Protein AF-A0A0S4WR88-F1 (afdb_monomer_lite)

InterPro domains:
  IPR036770 Ankyrin repeat-containing domain superfamily [G3DSA:1.25.40.20] (13-179)
  IPR036770 Ankyrin repeat-containing domain superfamily [SSF48403] (42-144)

Foldseek 3Di:
DDLPDPFDPPDDDPVNVVLLVCLVVLCVVCVVVVNNVVAASLLSSLLSCLLQLPPVSVVRCLDPVNVVRDDLQPSVQSSLLNLLLNCLDPPPHRCLVSSLVVNCSSVVSVNDDALVSLLSNLVSLNLSNNCCCCVVVVYDLVSLCPNDDPSSVVSNVVSVVVVVVVVVVVVVVVVVPPDPDPPPPPDDD

Organism: Ralstonia solanacearum (NCBI:txid305)

Radius of gyration: 21.9 Å; chains: 1; bounding box: 73×53×51 Å

pLDDT: mean 86.74, std 13.91, range [44.69, 97.94]

Sequence (189 aa):
MAITISVDTSNLTNGDKAVIASATVFEKYYEQTETRSLYTDEEVLLQAAAWYGNKAIIQDLLQPKHKVKVNLSFHGPEALSHVIQWAANDDEGDRTAEAIDLVQLLVSHRAKITNDHLPKAVETKNMGLVQYLIAQLGLDVSVVLKYRRPGTEEIREWAREWKKVNKLKIKLSSSLNKEPSHNSIRHKI

Secondary structure (DSSP, 8-state):
---------TT--HHHHHHHHHHHHHHHHHHHTT-GGG--HHHHHHHHHHHTT-HHHHHHHTSGGGTTT--HHHHHHHHHHHHHHHTT-GGGS--HHHHHHHHHHHHHTT----TTHHHHHHHTT-HHHHHHHHHTT---HHHHHH---TT-HHHHHHHHHHHHHHHHHHHHHHHHT------------

Structure (mmCIF, N/CA/C/O backbone):
data_AF-A0A0S4WR88-F1
#
_entry.id   AF-A0A0S4WR88-F1
#
loop_
_atom_site.group_PDB
_atom_site.id
_atom_site.type_symbol
_atom_site.label_atom_id
_atom_site.label_alt_id
_atom_site.label_comp_id
_atom_site.label_asym_id
_atom_site.label_entity_id
_atom_site.label_seq_id
_atom_site.pdbx_PDB_ins_code
_atom_site.Cartn_x
_atom_site.Cartn_y
_atom_site.Cartn_z
_atom_site.occupancy
_atom_site.B_iso_or_equiv
_atom_site.auth_seq_id
_atom_site.auth_comp_id
_atom_site.auth_asym_id
_atom_site.auth_atom_id
_atom_site.pdbx_PDB_model_num
ATOM 1 N N . MET A 1 1 ? 24.658 -7.305 -15.954 1.00 47.03 1 MET A N 1
ATOM 2 C CA . MET A 1 1 ? 24.007 -7.183 -17.281 1.00 47.03 1 MET A CA 1
ATOM 3 C C . MET A 1 1 ? 23.120 -5.948 -17.224 1.00 47.03 1 MET A C 1
ATOM 5 O O . MET A 1 1 ? 22.689 -5.626 -16.132 1.00 47.03 1 MET A O 1
ATOM 9 N N . ALA A 1 2 ? 22.916 -5.207 -18.314 1.00 53.19 2 ALA A N 1
ATOM 10 C CA . ALA A 1 2 ? 22.018 -4.048 -18.287 1.00 53.19 2 ALA A CA 1
ATOM 11 C C . ALA A 1 2 ? 20.558 -4.514 -18.432 1.00 53.19 2 ALA A C 1
ATOM 13 O O . ALA A 1 2 ? 20.275 -5.311 -19.328 1.00 53.19 2 ALA A O 1
ATOM 14 N N . ILE A 1 3 ? 19.658 -4.019 -17.575 1.00 54.97 3 ILE A N 1
ATOM 15 C CA . ILE A 1 3 ? 18.212 -4.284 -17.646 1.00 54.97 3 ILE A CA 1
ATOM 16 C C . ILE A 1 3 ? 17.704 -3.880 -19.036 1.00 54.97 3 ILE A C 1
ATOM 18 O O . ILE A 1 3 ? 17.846 -2.724 -19.441 1.00 54.97 3 ILE A O 1
ATOM 22 N N . THR A 1 4 ? 17.114 -4.819 -19.778 1.00 59.84 4 THR A N 1
ATOM 23 C CA . THR A 1 4 ? 16.523 -4.523 -21.095 1.00 59.84 4 THR A CA 1
ATOM 24 C C . THR A 1 4 ? 15.023 -4.348 -20.920 1.00 59.84 4 THR A C 1
ATOM 26 O O . THR A 1 4 ? 14.222 -5.248 -21.165 1.00 59.84 4 THR A O 1
ATOM 29 N N . ILE A 1 5 ? 14.640 -3.168 -20.443 1.00 61.31 5 ILE A N 1
ATOM 30 C CA . ILE A 1 5 ? 13.251 -2.851 -20.122 1.00 61.31 5 ILE A CA 1
ATOM 31 C C . ILE A 1 5 ? 12.458 -2.620 -21.413 1.00 61.31 5 ILE A C 1
ATOM 33 O O . ILE A 1 5 ? 12.711 -1.674 -22.154 1.00 61.31 5 ILE A O 1
ATOM 37 N N . SER A 1 6 ? 11.444 -3.453 -21.652 1.00 61.31 6 SER A N 1
ATOM 38 C CA . SER A 1 6 ? 10.498 -3.293 -22.766 1.00 61.31 6 SER A CA 1
ATOM 39 C C . SER A 1 6 ? 9.334 -2.361 -22.399 1.00 61.31 6 SER A C 1
ATOM 41 O O . SER A 1 6 ? 8.176 -2.761 -22.480 1.00 61.31 6 SER A O 1
ATOM 43 N N . VAL A 1 7 ? 9.624 -1.139 -21.952 1.00 62.38 7 VAL A N 1
ATOM 44 C CA . VAL A 1 7 ? 8.601 -0.099 -21.730 1.00 62.38 7 VAL A CA 1
ATOM 45 C C . VAL A 1 7 ? 8.492 0.740 -22.995 1.00 62.38 7 VAL A C 1
ATOM 47 O O . VAL A 1 7 ? 9.501 1.013 -23.645 1.00 62.38 7 VAL A O 1
ATOM 50 N N . ASP A 1 8 ? 7.274 1.129 -23.370 1.00 64.81 8 ASP A N 1
ATOM 51 C CA . ASP A 1 8 ? 7.084 2.030 -24.506 1.00 64.81 8 ASP A CA 1
ATOM 52 C C . ASP A 1 8 ? 7.672 3.404 -24.160 1.00 64.81 8 ASP A C 1
ATOM 54 O O . ASP A 1 8 ? 7.172 4.120 -23.290 1.00 64.81 8 ASP A O 1
ATOM 58 N N . THR A 1 9 ? 8.797 3.744 -24.793 1.00 61.28 9 THR A N 1
ATOM 59 C CA . THR A 1 9 ? 9.575 4.932 -24.431 1.00 61.28 9 THR A CA 1
ATOM 60 C C . THR A 1 9 ? 9.146 6.194 -25.175 1.00 61.28 9 THR A C 1
ATOM 62 O O . THR A 1 9 ? 9.657 7.276 -24.872 1.00 61.28 9 THR A O 1
ATOM 65 N N . SER A 1 10 ? 8.208 6.091 -26.126 1.00 62.56 10 SER A N 1
ATOM 66 C CA . SER A 1 10 ? 7.914 7.171 -27.074 1.00 62.56 10 SER A CA 1
ATOM 67 C C . SER A 1 10 ? 7.312 8.425 -26.431 1.00 62.56 10 SER A C 1
ATOM 69 O O . SER A 1 10 ? 7.400 9.494 -27.025 1.00 62.56 10 SER A O 1
ATOM 71 N N . ASN A 1 11 ? 6.758 8.317 -25.215 1.00 63.62 11 ASN A N 1
ATOM 72 C CA . ASN A 1 11 ? 6.113 9.415 -24.481 1.00 63.62 11 ASN A CA 1
ATOM 73 C C . ASN A 1 11 ? 6.634 9.605 -23.039 1.00 63.62 11 ASN A C 1
ATOM 75 O O . ASN A 1 11 ? 5.952 10.218 -22.219 1.00 63.62 11 ASN A O 1
ATOM 79 N N . LEU A 1 12 ? 7.824 9.090 -22.703 1.00 71.12 12 LEU A N 1
ATOM 80 C CA . LEU A 1 12 ? 8.353 9.181 -21.336 1.00 71.12 12 LEU A CA 1
ATOM 81 C C . LEU A 1 12 ? 8.809 10.599 -20.983 1.00 71.12 12 LEU A C 1
ATOM 83 O O . LEU A 1 12 ? 9.649 11.200 -21.664 1.00 71.12 12 LEU A O 1
ATOM 87 N N . THR A 1 13 ? 8.320 11.092 -19.851 1.00 79.31 13 THR A N 1
ATOM 88 C CA . THR A 1 13 ? 8.808 12.313 -19.214 1.00 79.31 13 THR A CA 1
ATOM 89 C C . THR A 1 13 ? 10.223 12.110 -18.655 1.00 79.31 13 THR A C 1
ATOM 91 O O . THR A 1 13 ? 10.725 10.990 -18.524 1.00 79.31 13 THR A O 1
ATOM 94 N N . ASN A 1 14 ? 10.897 13.202 -18.281 1.00 75.81 14 ASN A N 1
ATOM 95 C CA . ASN A 1 14 ? 12.191 13.107 -17.595 1.00 75.81 14 ASN A CA 1
ATOM 96 C C . ASN A 1 14 ? 12.082 12.370 -16.246 1.00 75.81 14 ASN A C 1
ATOM 98 O O . ASN A 1 14 ? 13.025 11.681 -15.861 1.00 75.81 14 ASN A O 1
ATOM 102 N N . GLY A 1 15 ? 10.930 12.464 -15.568 1.00 75.44 15 GLY A N 1
ATOM 103 C CA . GLY A 1 15 ? 10.649 11.712 -14.343 1.00 75.44 15 GLY A CA 1
ATOM 104 C C . GLY A 1 15 ? 10.585 10.204 -14.591 1.00 75.44 15 GLY A C 1
ATOM 105 O O . GLY A 1 15 ? 11.165 9.429 -13.836 1.00 75.44 15 GLY A O 1
ATOM 106 N N . ASP A 1 16 ? 9.986 9.780 -15.702 1.00 79.38 16 ASP A N 1
ATOM 107 C CA . ASP A 1 16 ? 9.889 8.357 -16.044 1.00 79.38 16 ASP A CA 1
ATOM 108 C C . ASP A 1 16 ? 11.260 7.752 -16.375 1.00 79.38 16 ASP A C 1
ATOM 110 O O . ASP A 1 16 ? 11.595 6.649 -15.940 1.00 79.38 16 ASP A O 1
ATOM 114 N N . LYS A 1 17 ? 12.105 8.508 -17.086 1.00 78.19 17 LYS A N 1
ATOM 115 C CA . LYS A 1 17 ? 13.488 8.099 -17.383 1.00 78.19 17 LYS A CA 1
ATOM 116 C C . LYS A 1 17 ? 14.333 7.970 -16.115 1.00 78.19 17 LYS A C 1
ATOM 118 O O . LYS A 1 17 ? 15.146 7.053 -16.026 1.00 78.19 17 LYS A O 1
ATOM 123 N N . ALA A 1 18 ? 14.131 8.856 -15.137 1.00 78.94 18 ALA A N 1
ATOM 124 C CA . ALA A 1 18 ? 14.810 8.771 -13.848 1.00 78.94 18 ALA A CA 1
ATOM 125 C C . ALA A 1 18 ? 14.406 7.503 -13.082 1.00 78.94 18 ALA A C 1
ATOM 127 O O . ALA A 1 18 ? 15.273 6.810 -12.560 1.00 78.94 18 ALA A O 1
ATOM 128 N N . VAL A 1 19 ? 13.120 7.141 -13.084 1.00 82.25 19 VAL A N 1
ATOM 129 C CA . VAL A 1 19 ? 12.641 5.899 -12.453 1.00 82.25 19 VAL A CA 1
ATOM 130 C C . VAL A 1 19 ? 13.227 4.658 -13.125 1.00 82.25 19 VAL A C 1
ATOM 132 O O . VAL A 1 19 ? 13.689 3.751 -12.435 1.00 82.25 19 VAL A O 1
ATOM 135 N N . ILE A 1 20 ? 13.277 4.637 -14.459 1.00 81.62 20 ILE A N 1
ATOM 136 C CA . ILE A 1 20 ? 13.923 3.556 -15.218 1.00 81.62 20 ILE A CA 1
ATOM 137 C C . ILE A 1 20 ? 15.404 3.432 -14.845 1.00 81.62 20 ILE A C 1
ATOM 139 O O . ILE A 1 20 ? 15.887 2.328 -14.605 1.00 81.62 20 ILE A O 1
ATOM 143 N N . ALA A 1 21 ? 16.122 4.552 -14.739 1.00 80.81 21 ALA A N 1
ATOM 144 C CA . ALA A 1 21 ? 17.512 4.538 -14.297 1.00 80.81 21 ALA A CA 1
ATOM 145 C C . ALA A 1 21 ? 17.644 4.012 -12.855 1.00 80.81 21 ALA A C 1
ATOM 147 O O . ALA A 1 21 ? 18.537 3.212 -12.567 1.00 80.81 21 ALA A O 1
ATOM 148 N N . SER A 1 22 ? 16.726 4.390 -11.963 1.00 81.31 22 SER A N 1
ATOM 149 C CA . SER A 1 22 ? 16.704 3.935 -10.570 1.00 81.31 22 SER A CA 1
ATOM 150 C C . SER A 1 22 ? 16.355 2.455 -10.396 1.00 81.31 22 SER A C 1
ATOM 152 O O . SER A 1 22 ? 16.675 1.892 -9.349 1.00 81.31 22 SER A O 1
ATOM 154 N N . ALA A 1 23 ? 15.790 1.777 -11.403 1.00 86.50 23 ALA A N 1
ATOM 155 C CA . ALA A 1 23 ? 15.608 0.321 -11.370 1.00 86.50 23 ALA A CA 1
ATOM 1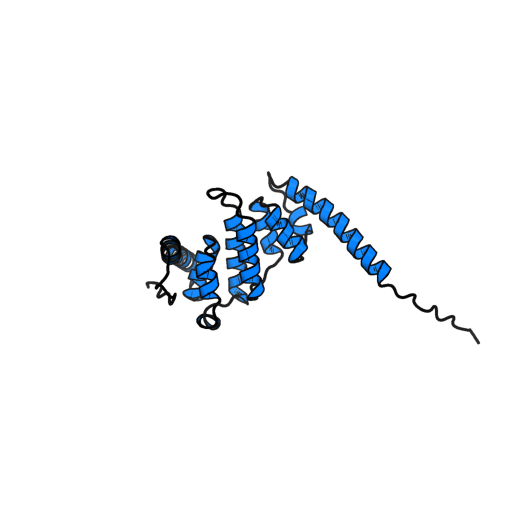56 C C . ALA A 1 23 ? 16.940 -0.425 -11.160 1.00 86.50 23 ALA A C 1
ATOM 158 O O . ALA A 1 23 ? 16.973 -1.474 -10.523 1.00 86.50 23 ALA A O 1
ATOM 159 N N . THR A 1 24 ? 18.062 0.164 -11.588 1.00 85.56 24 THR A N 1
ATOM 160 C CA . THR A 1 24 ? 19.405 -0.385 -11.335 1.00 85.56 24 THR A CA 1
ATOM 161 C C . THR A 1 24 ? 19.797 -0.393 -9.851 1.00 85.56 24 THR A C 1
ATOM 163 O O . THR A 1 24 ? 20.614 -1.213 -9.435 1.00 85.56 24 THR A O 1
ATOM 166 N N . VAL A 1 25 ? 19.223 0.494 -9.027 1.00 89.12 25 VAL A N 1
ATOM 167 C CA . VAL A 1 25 ? 19.436 0.498 -7.569 1.00 89.12 25 VAL A CA 1
ATOM 168 C C . VAL A 1 25 ? 18.732 -0.699 -6.938 1.00 89.12 25 VAL A C 1
ATOM 170 O O . VAL A 1 25 ? 19.336 -1.407 -6.134 1.00 89.12 25 VAL A O 1
ATOM 173 N N . PHE A 1 26 ? 17.488 -0.952 -7.347 1.00 90.75 26 PHE A N 1
ATOM 174 C CA . PHE A 1 26 ? 16.718 -2.116 -6.911 1.00 90.75 26 PHE A CA 1
ATOM 175 C C . PHE A 1 26 ? 17.367 -3.420 -7.370 1.00 90.75 26 PHE A C 1
ATOM 177 O O . PHE A 1 26 ? 17.528 -4.336 -6.573 1.00 90.75 26 PHE A O 1
ATOM 184 N N . GLU A 1 27 ? 17.837 -3.482 -8.615 1.00 90.19 27 GLU A N 1
ATOM 185 C CA . GLU A 1 27 ? 18.592 -4.631 -9.113 1.00 90.19 27 GLU A CA 1
ATOM 186 C C . GLU A 1 27 ? 19.809 -4.942 -8.235 1.00 90.19 27 GLU A C 1
ATOM 188 O O . GLU A 1 27 ? 19.931 -6.065 -7.750 1.00 90.19 27 GLU A O 1
ATOM 193 N N . LYS A 1 28 ? 20.656 -3.945 -7.950 1.00 90.44 28 LYS A N 1
ATOM 194 C CA . LYS A 1 28 ? 21.821 -4.123 -7.069 1.00 90.44 28 LYS A CA 1
ATOM 195 C C . LYS A 1 28 ? 21.430 -4.555 -5.659 1.00 90.44 28 LYS A C 1
ATOM 197 O O . LYS A 1 28 ? 22.125 -5.371 -5.060 1.00 90.44 28 LYS A O 1
ATOM 202 N N . TYR A 1 29 ? 20.335 -4.022 -5.120 1.00 92.38 29 TYR A N 1
ATOM 203 C CA . TYR A 1 29 ? 19.813 -4.444 -3.821 1.00 92.38 29 TYR A CA 1
ATOM 204 C C . TYR A 1 29 ? 19.409 -5.929 -3.831 1.00 92.38 29 TYR A C 1
ATOM 206 O O . TYR A 1 29 ? 19.775 -6.684 -2.926 1.00 92.38 29 TYR A O 1
ATOM 214 N N . TYR A 1 30 ? 18.719 -6.382 -4.878 1.00 93.38 30 TYR A N 1
ATOM 215 C CA . TYR A 1 30 ? 18.335 -7.787 -5.012 1.00 93.38 30 TYR A CA 1
ATOM 216 C C . TYR A 1 30 ? 19.524 -8.708 -5.301 1.00 93.38 30 TYR A C 1
ATOM 218 O O . TYR A 1 30 ? 19.521 -9.862 -4.879 1.00 93.38 30 TYR A O 1
ATOM 226 N N . GLU A 1 31 ? 20.566 -8.223 -5.978 1.00 93.00 31 GLU A N 1
ATOM 227 C CA . GLU A 1 31 ? 21.828 -8.955 -6.136 1.00 93.00 31 GLU A CA 1
ATOM 228 C C . GLU A 1 31 ? 22.532 -9.136 -4.785 1.00 93.00 31 GLU A C 1
ATOM 230 O O . GLU A 1 31 ? 22.929 -10.246 -4.442 1.00 93.00 31 GLU A O 1
ATOM 235 N N . GLN A 1 32 ? 22.632 -8.070 -3.984 1.00 94.62 32 GLN A N 1
ATOM 236 C CA . GLN A 1 32 ? 23.266 -8.098 -2.659 1.00 94.62 32 GLN A CA 1
ATOM 237 C C . GLN A 1 32 ? 22.530 -8.986 -1.653 1.00 94.62 32 GLN A C 1
ATOM 239 O O . GLN A 1 32 ? 23.156 -9.551 -0.760 1.00 94.62 32 GLN A O 1
ATOM 244 N N . THR A 1 33 ? 21.209 -9.090 -1.780 1.00 93.06 33 THR A N 1
ATOM 245 C CA . THR A 1 33 ? 20.375 -9.955 -0.933 1.00 93.06 33 THR A CA 1
ATOM 246 C C . THR A 1 33 ? 20.198 -11.363 -1.506 1.00 93.06 33 THR A C 1
ATOM 248 O O . THR A 1 33 ? 19.459 -12.151 -0.926 1.00 93.06 33 THR A O 1
ATOM 251 N N . GLU A 1 34 ? 20.860 -11.685 -2.624 1.00 93.44 34 GLU A N 1
ATOM 252 C CA . GLU A 1 34 ? 20.776 -12.979 -3.320 1.00 93.44 34 GLU A CA 1
ATOM 253 C C . GLU A 1 34 ? 19.350 -13.352 -3.783 1.00 93.44 34 GLU 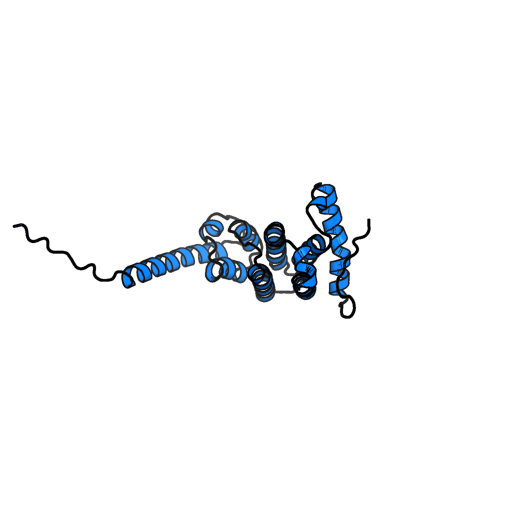A C 1
ATOM 255 O O . GLU A 1 34 ? 19.023 -14.521 -3.981 1.00 93.44 34 GLU A O 1
ATOM 260 N N . THR A 1 35 ? 18.487 -12.355 -4.001 1.00 93.44 35 THR A N 1
ATOM 261 C CA . THR A 1 35 ? 17.075 -12.537 -4.388 1.00 93.44 35 THR A CA 1
ATOM 262 C C . THR A 1 35 ? 16.764 -12.140 -5.829 1.00 93.44 35 THR A C 1
ATOM 264 O O . THR A 1 35 ? 15.665 -12.410 -6.305 1.00 93.44 35 THR A O 1
ATOM 267 N N . ARG A 1 36 ? 17.713 -11.553 -6.572 1.00 92.38 36 ARG A N 1
ATOM 268 C CA . ARG A 1 36 ? 17.498 -11.037 -7.942 1.00 92.38 36 ARG A CA 1
ATOM 269 C C . ARG A 1 36 ? 16.881 -12.046 -8.913 1.00 92.38 36 ARG A C 1
ATOM 271 O O . ARG A 1 36 ? 16.115 -11.646 -9.788 1.00 92.38 36 ARG A O 1
ATOM 278 N N . SER A 1 37 ? 17.192 -13.332 -8.755 1.00 92.00 37 SER A N 1
ATOM 279 C CA . SER A 1 37 ? 16.660 -14.430 -9.576 1.00 92.00 37 SER A CA 1
ATOM 280 C C . SER A 1 37 ? 15.156 -14.671 -9.396 1.00 92.00 37 SER A C 1
ATOM 282 O O . SER A 1 37 ? 14.548 -15.339 -10.229 1.00 92.00 37 SER A O 1
ATOM 284 N N . LEU A 1 38 ? 14.554 -14.128 -8.334 1.00 92.31 38 LEU A N 1
ATOM 285 C CA . LEU A 1 38 ? 13.118 -14.202 -8.066 1.00 92.31 38 LEU A CA 1
ATOM 286 C C . LEU A 1 38 ? 12.313 -13.135 -8.817 1.00 92.31 38 LEU A C 1
ATOM 288 O O . LEU A 1 38 ? 11.086 -13.200 -8.791 1.00 92.31 38 LEU A O 1
ATO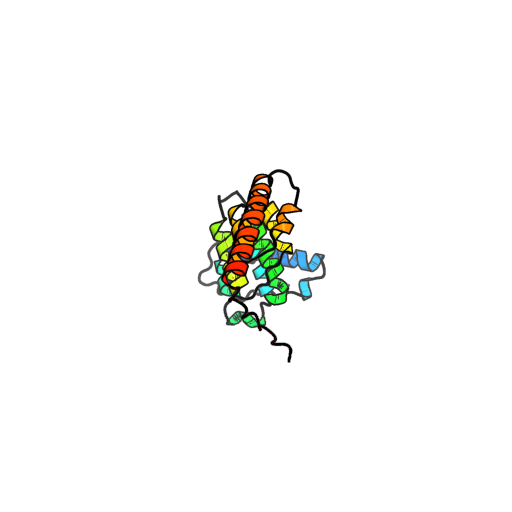M 292 N N . TYR A 1 39 ? 12.979 -12.167 -9.455 1.00 92.50 39 TYR A N 1
ATOM 293 C CA . TYR A 1 39 ? 12.349 -11.025 -10.113 1.00 92.50 39 TYR A CA 1
ATOM 294 C C . TYR A 1 39 ? 12.635 -11.031 -11.615 1.00 92.50 39 TYR A C 1
ATOM 296 O O . TYR A 1 39 ? 13.767 -11.256 -12.052 1.00 92.50 39 TYR A O 1
ATOM 304 N N . THR A 1 40 ? 11.628 -10.702 -12.415 1.00 92.69 40 THR A N 1
ATOM 305 C CA . THR A 1 40 ? 11.831 -10.252 -13.797 1.00 92.69 40 THR A CA 1
ATOM 306 C C . THR A 1 40 ? 12.306 -8.797 -13.831 1.00 92.69 40 THR A C 1
ATOM 308 O O . THR A 1 40 ? 12.182 -8.059 -12.853 1.00 92.69 40 THR A O 1
ATOM 311 N N . ASP A 1 41 ? 12.829 -8.355 -14.974 1.00 91.44 41 ASP A N 1
ATOM 312 C CA . ASP A 1 41 ? 13.210 -6.953 -15.188 1.00 91.44 41 ASP A CA 1
ATOM 313 C C . ASP A 1 41 ? 12.011 -6.005 -14.996 1.00 91.44 41 ASP A C 1
ATOM 315 O O . ASP A 1 41 ? 12.137 -4.940 -14.390 1.00 91.44 41 ASP A O 1
ATOM 319 N N . GLU A 1 42 ? 10.827 -6.407 -15.465 1.00 92.94 42 GLU A N 1
ATOM 320 C CA . GLU A 1 42 ? 9.577 -5.672 -15.269 1.00 92.94 42 GLU A CA 1
ATOM 321 C C . GLU A 1 42 ? 9.146 -5.612 -13.799 1.00 92.94 42 GLU A C 1
ATOM 323 O O . GLU A 1 42 ? 8.599 -4.600 -13.364 1.00 92.94 42 GLU A O 1
ATOM 328 N N . GLU A 1 43 ? 9.403 -6.659 -13.015 1.00 94.56 43 GLU A N 1
ATOM 329 C CA . GLU A 1 43 ? 9.123 -6.659 -11.578 1.00 94.56 43 GLU A CA 1
ATOM 330 C C . GLU A 1 43 ? 10.098 -5.765 -10.820 1.00 94.56 43 GLU A C 1
ATOM 332 O O . GLU A 1 43 ? 9.658 -5.010 -9.961 1.00 94.56 43 GLU A O 1
ATOM 337 N N . VAL A 1 44 ? 11.388 -5.759 -11.171 1.00 94.19 44 VAL A N 1
ATOM 338 C CA . VAL A 1 44 ? 12.348 -4.793 -10.607 1.00 94.19 44 VAL A CA 1
ATOM 339 C C . VAL A 1 44 ? 11.914 -3.360 -10.922 1.00 94.19 44 VAL A C 1
ATOM 341 O O . VAL A 1 44 ? 11.918 -2.498 -10.037 1.00 94.19 44 VAL A O 1
ATOM 344 N N . LEU A 1 45 ? 11.476 -3.097 -12.158 1.00 94.00 45 LEU A N 1
ATOM 345 C CA . LEU A 1 45 ? 10.950 -1.785 -12.522 1.00 94.00 45 LEU A CA 1
ATOM 346 C C . LEU A 1 45 ? 9.659 -1.447 -11.768 1.00 94.00 45 LEU A C 1
ATOM 348 O O . LEU A 1 45 ? 9.478 -0.291 -11.392 1.00 94.00 45 LEU A O 1
ATOM 352 N N . LEU A 1 46 ? 8.783 -2.423 -11.508 1.00 95.75 46 LEU A N 1
ATOM 353 C CA . LEU A 1 46 ? 7.591 -2.218 -10.684 1.00 95.75 46 LEU A CA 1
ATOM 354 C C . LEU A 1 46 ? 7.973 -1.727 -9.284 1.00 95.75 46 LEU A C 1
ATOM 356 O O . LEU A 1 46 ? 7.351 -0.785 -8.797 1.00 95.75 46 LEU A O 1
ATOM 360 N N . GLN A 1 47 ? 8.997 -2.318 -8.658 1.00 96.00 47 GLN A N 1
ATOM 361 C CA . GLN A 1 47 ? 9.437 -1.899 -7.323 1.00 96.00 47 GLN A CA 1
ATOM 362 C C . GLN A 1 47 ? 10.001 -0.478 -7.338 1.00 96.00 47 GLN A C 1
ATOM 364 O O . GLN A 1 47 ? 9.626 0.343 -6.499 1.00 96.00 47 GLN A O 1
ATOM 369 N N . ALA A 1 48 ? 10.804 -0.141 -8.351 1.00 94.31 48 ALA A N 1
ATOM 370 C CA . ALA A 1 48 ? 11.290 1.221 -8.536 1.00 94.31 48 ALA A CA 1
ATOM 371 C C . ALA A 1 48 ? 10.137 2.214 -8.763 1.00 94.31 48 ALA A C 1
ATOM 373 O O . ALA A 1 48 ? 10.057 3.242 -8.094 1.00 94.31 48 ALA A O 1
ATOM 374 N N . ALA A 1 49 ? 9.202 1.907 -9.660 1.00 94.56 49 ALA A N 1
ATOM 375 C CA . ALA A 1 49 ? 8.066 2.776 -9.942 1.00 94.56 49 ALA A CA 1
ATOM 376 C C . ALA A 1 49 ? 7.169 2.971 -8.712 1.00 94.56 49 ALA A C 1
ATOM 378 O O . ALA A 1 49 ? 6.741 4.092 -8.446 1.00 94.56 49 ALA A O 1
ATOM 379 N N . ALA A 1 50 ? 6.947 1.919 -7.924 1.00 95.81 50 ALA A N 1
ATOM 380 C CA . ALA A 1 50 ? 6.228 1.986 -6.657 1.00 95.81 50 ALA A CA 1
ATOM 381 C C . ALA A 1 50 ? 6.948 2.855 -5.614 1.00 95.81 50 ALA A C 1
ATOM 383 O O . ALA A 1 50 ? 6.303 3.653 -4.938 1.00 95.81 50 ALA A O 1
ATOM 384 N N . TRP A 1 51 ? 8.276 2.750 -5.519 1.00 94.06 51 TRP A N 1
ATOM 385 C CA . TRP A 1 51 ? 9.098 3.551 -4.606 1.00 94.06 51 TRP A CA 1
ATOM 386 C C . TRP A 1 51 ? 9.041 5.050 -4.892 1.00 94.06 51 TRP A C 1
ATOM 388 O O . TRP A 1 51 ? 9.058 5.860 -3.968 1.00 94.06 51 TRP A O 1
ATOM 398 N N . TYR A 1 52 ? 8.955 5.419 -6.168 1.00 91.88 52 TYR A N 1
ATOM 399 C CA . TYR A 1 52 ? 8.868 6.815 -6.600 1.00 91.88 52 TYR A CA 1
ATOM 400 C C . TYR A 1 52 ? 7.433 7.292 -6.865 1.00 91.88 52 TYR A C 1
ATOM 402 O O . TYR A 1 52 ? 7.254 8.423 -7.309 1.00 91.88 52 TYR A O 1
ATOM 410 N N . GLY A 1 53 ? 6.416 6.459 -6.617 1.00 92.62 53 GLY A N 1
ATOM 411 C CA . GLY A 1 53 ? 5.013 6.802 -6.873 1.00 92.62 53 GLY A CA 1
ATOM 412 C C . GLY A 1 53 ? 4.686 7.060 -8.349 1.00 92.62 53 GLY A C 1
ATOM 413 O O . GLY A 1 53 ? 3.756 7.800 -8.667 1.00 92.62 53 GLY A O 1
ATOM 414 N N . ASN A 1 54 ? 5.441 6.471 -9.280 1.00 93.00 54 ASN A N 1
ATOM 415 C CA . ASN A 1 54 ? 5.261 6.709 -10.708 1.00 93.00 54 ASN A CA 1
ATOM 416 C C . ASN A 1 54 ? 4.067 5.913 -11.261 1.00 93.00 54 ASN A C 1
ATOM 418 O O . ASN A 1 54 ? 4.193 4.777 -11.728 1.00 93.00 54 ASN A O 1
ATOM 422 N N . LYS A 1 55 ? 2.891 6.547 -11.224 1.00 93.44 55 LYS A N 1
ATOM 423 C CA . LYS A 1 55 ? 1.624 5.977 -11.703 1.00 93.44 55 LYS A CA 1
ATOM 424 C C . LYS A 1 55 ? 1.673 5.566 -13.174 1.00 93.44 55 LYS A C 1
ATOM 426 O O . LYS A 1 55 ? 1.124 4.520 -13.502 1.00 93.44 55 LYS A O 1
ATOM 431 N N . ALA A 1 56 ? 2.329 6.340 -14.040 1.00 91.62 56 ALA A N 1
ATOM 432 C CA . ALA A 1 56 ? 2.367 6.070 -15.477 1.00 91.62 56 ALA A CA 1
ATOM 433 C C . ALA A 1 56 ? 3.095 4.753 -15.791 1.00 91.62 56 ALA A C 1
ATOM 435 O O . ALA A 1 56 ? 2.553 3.901 -16.494 1.00 91.62 56 ALA A O 1
ATOM 436 N N . ILE A 1 57 ? 4.277 4.542 -15.202 1.00 92.38 57 ILE A N 1
ATOM 437 C CA . ILE A 1 57 ? 5.032 3.294 -15.375 1.00 92.38 57 ILE A CA 1
ATOM 438 C C . ILE A 1 57 ? 4.275 2.113 -14.765 1.00 92.38 57 ILE A C 1
ATOM 440 O O . ILE A 1 57 ? 4.178 1.064 -15.398 1.00 92.38 57 ILE A O 1
ATOM 444 N N . ILE A 1 58 ? 3.689 2.273 -13.572 1.00 94.94 58 ILE A N 1
ATOM 445 C CA . ILE A 1 58 ? 2.872 1.210 -12.966 1.00 94.94 58 ILE A CA 1
ATOM 446 C C . ILE A 1 58 ? 1.710 0.850 -13.901 1.00 94.94 58 ILE A C 1
ATOM 448 O O . ILE A 1 58 ? 1.483 -0.324 -14.167 1.00 94.94 58 ILE A O 1
ATOM 452 N N . GLN A 1 59 ? 0.999 1.831 -14.459 1.00 94.19 59 GLN A N 1
ATOM 453 C CA . GLN A 1 59 ? -0.098 1.578 -15.396 1.00 94.19 59 GLN A CA 1
ATOM 454 C C . GLN A 1 59 ? 0.349 0.853 -16.672 1.00 94.19 59 GLN A C 1
ATOM 456 O O . GLN A 1 59 ? -0.399 -0.002 -17.154 1.00 94.19 59 GLN A O 1
ATOM 461 N N . ASP A 1 60 ? 1.537 1.156 -17.206 1.00 91.50 60 ASP A N 1
ATOM 462 C CA . ASP A 1 60 ? 2.095 0.439 -18.359 1.00 91.50 60 ASP A CA 1
ATOM 463 C C . ASP A 1 60 ? 2.436 -1.015 -18.002 1.00 91.50 60 ASP A C 1
ATOM 465 O O . ASP A 1 60 ? 2.021 -1.940 -18.698 1.00 91.50 60 ASP A O 1
ATOM 469 N N . LEU A 1 61 ? 3.102 -1.237 -16.865 1.00 92.75 61 LEU A N 1
ATOM 470 C CA . LEU A 1 61 ? 3.487 -2.571 -16.386 1.00 92.75 61 LEU A CA 1
ATOM 471 C C . LEU A 1 61 ? 2.292 -3.476 -16.071 1.00 92.75 61 LEU A C 1
ATOM 473 O O . LEU A 1 61 ? 2.410 -4.700 -16.113 1.00 92.75 61 LEU A O 1
ATOM 477 N N . LEU A 1 62 ? 1.133 -2.894 -15.773 1.00 93.12 62 LEU A N 1
ATOM 478 C CA . LEU A 1 62 ? -0.105 -3.631 -15.530 1.00 93.12 62 LEU A CA 1
ATOM 479 C C . LEU A 1 62 ? -0.874 -3.978 -16.815 1.00 93.12 62 LEU A C 1
ATOM 481 O O . LEU A 1 62 ? -1.863 -4.714 -16.754 1.00 93.12 62 LEU A O 1
ATOM 485 N N . GLN A 1 63 ? -0.428 -3.506 -17.986 1.00 91.19 63 GLN A N 1
ATOM 486 C CA . GLN A 1 63 ? -1.067 -3.833 -19.260 1.00 91.19 63 GLN A CA 1
ATOM 487 C C . GLN A 1 63 ? -0.954 -5.330 -19.597 1.00 91.19 63 GLN A C 1
ATOM 489 O O . GLN A 1 63 ? 0.042 -5.981 -19.263 1.00 91.19 63 GLN A O 1
ATOM 494 N N . PRO A 1 64 ? -1.912 -5.896 -20.363 1.00 87.38 64 PRO A N 1
ATOM 495 C CA . PRO A 1 64 ? -1.909 -7.316 -20.724 1.00 87.38 64 PRO A CA 1
ATOM 496 C C . PRO A 1 64 ? -0.607 -7.821 -21.364 1.00 87.38 64 PRO A C 1
ATOM 498 O O . PRO A 1 64 ? -0.239 -8.976 -21.144 1.00 87.38 64 PRO A O 1
ATOM 501 N N . LYS A 1 65 ? 0.120 -6.962 -22.097 1.00 87.50 65 LYS A N 1
ATOM 502 C CA . LYS A 1 65 ? 1.430 -7.277 -22.701 1.00 87.50 65 LYS A CA 1
ATOM 503 C C . LYS A 1 65 ? 2.498 -7.710 -21.680 1.00 87.50 65 LYS A C 1
ATOM 505 O O . LYS A 1 65 ? 3.408 -8.449 -22.044 1.00 87.50 65 LYS A O 1
ATOM 510 N N . HIS A 1 66 ? 2.368 -7.317 -20.410 1.00 85.38 66 HIS A N 1
ATOM 511 C CA . HIS A 1 66 ? 3.310 -7.639 -19.330 1.00 85.38 66 HIS A CA 1
ATOM 512 C C . HIS A 1 66 ? 2.782 -8.692 -18.344 1.00 85.38 66 HIS A C 1
ATOM 514 O O . HIS A 1 66 ? 3.493 -9.075 -17.418 1.00 85.38 66 HIS A O 1
ATOM 520 N N . LYS A 1 67 ? 1.570 -9.226 -18.550 1.00 80.44 67 LYS A N 1
ATOM 521 C CA . LYS A 1 67 ? 0.889 -10.115 -17.589 1.00 80.44 67 LYS A CA 1
ATOM 522 C C . LYS A 1 67 ? 1.698 -11.354 -17.182 1.00 80.44 67 LYS A C 1
ATOM 524 O O . LYS A 1 67 ? 1.559 -11.828 -16.062 1.00 80.44 67 LYS A O 1
ATOM 529 N N . VAL A 1 68 ? 2.506 -11.902 -18.091 1.00 81.75 68 VAL A N 1
ATOM 530 C CA . VAL A 1 68 ? 3.354 -13.082 -17.817 1.00 81.75 68 VAL A CA 1
ATOM 531 C C . VAL A 1 68 ? 4.682 -12.731 -17.149 1.00 81.75 68 VAL A C 1
ATOM 533 O O . VAL A 1 68 ? 5.381 -13.625 -16.690 1.00 81.75 68 VAL A O 1
ATOM 536 N N . LYS A 1 69 ? 5.033 -11.445 -17.117 1.00 86.75 69 LYS A N 1
ATOM 537 C CA . LYS A 1 69 ? 6.296 -10.943 -16.580 1.00 86.75 69 LYS A CA 1
ATOM 538 C C . LYS A 1 69 ? 6.136 -10.316 -15.200 1.00 86.75 69 LYS A C 1
ATOM 540 O O . LYS A 1 69 ? 7.103 -10.281 -14.459 1.00 86.75 69 LYS A O 1
ATOM 545 N N . VAL A 1 70 ? 4.935 -9.845 -14.858 1.00 87.94 70 VAL A N 1
ATOM 546 C CA . VAL A 1 70 ? 4.637 -9.208 -13.570 1.00 87.94 70 V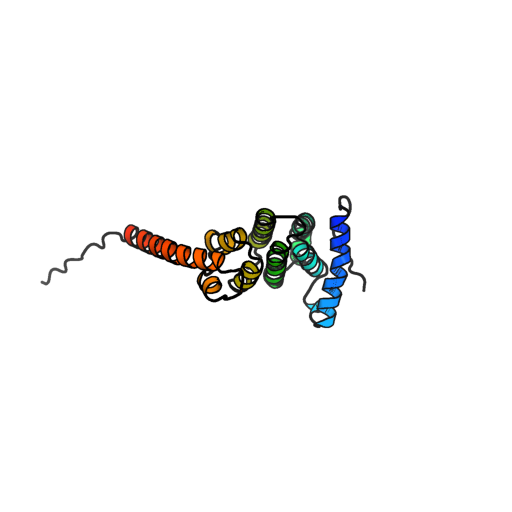AL A CA 1
ATOM 547 C C . VAL A 1 70 ? 3.693 -10.083 -12.750 1.00 87.94 70 VAL A C 1
ATOM 549 O O . VAL A 1 70 ? 2.487 -10.146 -13.004 1.00 87.94 70 VAL A O 1
ATOM 552 N N . ASN A 1 71 ? 4.228 -10.738 -11.724 1.00 90.75 71 ASN A N 1
ATOM 553 C CA . ASN A 1 71 ? 3.472 -11.548 -10.784 1.00 90.75 71 ASN A CA 1
ATOM 554 C C . ASN A 1 71 ? 3.107 -10.759 -9.517 1.00 90.75 71 ASN A C 1
ATOM 556 O O . ASN A 1 71 ? 3.747 -10.855 -8.467 1.00 90.75 71 ASN A O 1
ATOM 560 N N . LEU A 1 72 ? 1.986 -10.040 -9.580 1.00 91.19 72 LEU A N 1
ATOM 561 C CA . LEU A 1 72 ? 1.469 -9.270 -8.443 1.00 91.19 72 LEU A CA 1
ATOM 562 C C . LEU A 1 72 ? 1.041 -10.109 -7.233 1.00 91.19 72 LEU A C 1
ATOM 564 O O . LEU A 1 72 ? 0.916 -9.568 -6.135 1.00 91.19 72 LEU A O 1
ATOM 568 N N . SER A 1 73 ? 0.810 -11.414 -7.398 1.00 89.12 73 SER A N 1
ATOM 569 C CA . SER A 1 73 ? 0.471 -12.268 -6.254 1.00 89.12 73 SER A CA 1
ATOM 570 C C . SER A 1 73 ? 1.663 -12.478 -5.319 1.00 89.12 73 SER A C 1
ATOM 572 O O . SER A 1 73 ? 1.465 -12.661 -4.118 1.00 89.12 73 SER A O 1
ATOM 574 N N . PHE A 1 74 ? 2.878 -12.410 -5.869 1.00 90.38 74 PHE A N 1
ATOM 575 C CA . PHE A 1 74 ? 4.121 -12.614 -5.137 1.00 90.38 74 PHE A CA 1
ATOM 576 C C . PHE A 1 74 ? 4.812 -11.281 -4.816 1.00 90.38 74 PHE A C 1
ATOM 578 O O . PHE A 1 74 ? 5.105 -11.017 -3.655 1.00 90.38 74 PHE A O 1
ATOM 585 N N . HIS A 1 75 ? 4.958 -10.398 -5.809 1.00 94.19 75 HIS A N 1
ATOM 586 C CA . HIS A 1 75 ? 5.719 -9.142 -5.688 1.00 94.19 75 HIS A CA 1
ATOM 587 C C . HIS A 1 75 ? 4.857 -7.886 -5.495 1.00 94.19 75 HIS A C 1
ATOM 589 O O . HIS A 1 75 ? 5.367 -6.798 -5.224 1.00 94.19 75 HIS A O 1
ATOM 595 N N . GLY A 1 76 ? 3.532 -8.016 -5.600 1.00 95.00 76 GLY A N 1
ATOM 596 C CA . GLY A 1 76 ? 2.590 -6.924 -5.343 1.00 95.00 76 GLY A CA 1
ATOM 597 C C . GLY A 1 76 ? 2.578 -6.410 -3.893 1.00 95.00 76 GLY A C 1
ATOM 598 O O . GLY A 1 76 ? 2.478 -5.198 -3.718 1.00 95.00 76 GLY A O 1
ATOM 599 N N . PRO A 1 77 ? 2.699 -7.259 -2.849 1.00 96.81 77 PRO A N 1
ATOM 600 C CA . PRO A 1 77 ? 2.816 -6.793 -1.461 1.00 96.81 77 PRO A CA 1
ATOM 601 C C . PRO A 1 77 ? 4.043 -5.898 -1.204 1.00 96.81 77 PRO A C 1
ATOM 603 O O . PRO A 1 77 ? 3.983 -4.937 -0.433 1.00 96.81 77 PRO A O 1
ATOM 606 N N . GLU A 1 78 ? 5.166 -6.181 -1.866 1.00 96.25 78 GLU A N 1
ATOM 607 C CA . GLU A 1 78 ? 6.361 -5.335 -1.788 1.00 96.25 78 GLU A CA 1
ATOM 608 C C . GLU A 1 78 ? 6.114 -3.981 -2.467 1.00 96.25 78 GLU A C 1
ATOM 610 O O . GLU A 1 78 ? 6.304 -2.937 -1.840 1.00 96.25 78 GLU A O 1
ATOM 615 N N . ALA A 1 79 ? 5.538 -3.987 -3.672 1.00 97.00 79 ALA A N 1
ATOM 616 C CA . ALA A 1 79 ? 5.177 -2.759 -4.379 1.00 97.00 79 ALA A CA 1
ATOM 617 C C . ALA A 1 79 ? 4.183 -1.905 -3.568 1.00 97.00 79 ALA A C 1
ATOM 619 O O . ALA A 1 79 ? 4.360 -0.697 -3.426 1.00 97.00 79 ALA A O 1
ATOM 620 N N . LEU A 1 80 ? 3.173 -2.529 -2.950 1.00 97.94 80 LEU A N 1
ATOM 621 C CA . LEU A 1 80 ? 2.244 -1.852 -2.038 1.00 97.94 80 LEU A CA 1
ATOM 622 C C . LEU A 1 80 ? 2.970 -1.235 -0.840 1.00 97.94 80 LEU A C 1
ATOM 624 O O . LEU A 1 80 ? 2.661 -0.113 -0.447 1.00 97.94 80 LEU A O 1
ATOM 628 N N . SER A 1 81 ? 3.946 -1.940 -0.265 1.00 96.88 81 SER A N 1
ATOM 629 C CA . SER A 1 81 ? 4.769 -1.391 0.813 1.00 96.88 81 SER A CA 1
ATOM 630 C C . SER A 1 81 ? 5.549 -0.150 0.379 1.00 96.88 81 SER A C 1
ATOM 632 O O . SER A 1 81 ? 5.650 0.795 1.160 1.00 96.88 81 SER A O 1
ATOM 634 N N . HIS A 1 82 ? 6.097 -0.145 -0.837 1.00 96.19 82 HIS A N 1
ATOM 635 C CA . HIS A 1 82 ? 6.823 0.998 -1.385 1.00 96.19 82 HIS A CA 1
ATOM 636 C C . HIS A 1 82 ? 5.907 2.196 -1.646 1.00 96.19 82 HIS A C 1
ATOM 638 O O . HIS A 1 82 ? 6.235 3.293 -1.208 1.00 96.19 82 HIS A O 1
ATOM 644 N N . VAL A 1 83 ? 4.727 1.982 -2.240 1.00 96.62 83 VAL A N 1
ATOM 645 C CA . VAL A 1 83 ? 3.714 3.039 -2.427 1.00 96.62 83 VAL A CA 1
ATOM 646 C C . VAL A 1 83 ? 3.287 3.641 -1.089 1.00 96.62 83 VAL A C 1
ATOM 648 O O . VAL A 1 83 ? 3.195 4.859 -0.952 1.00 96.62 83 VAL A O 1
ATOM 651 N N . ILE A 1 84 ? 3.041 2.796 -0.085 1.00 96.12 84 ILE A N 1
ATOM 652 C CA . ILE A 1 84 ? 2.673 3.263 1.254 1.00 96.12 84 ILE A CA 1
ATOM 653 C C . ILE A 1 84 ? 3.801 4.107 1.840 1.00 96.12 84 ILE A C 1
ATOM 655 O O . ILE A 1 84 ? 3.536 5.200 2.318 1.00 96.12 84 ILE A O 1
ATOM 659 N N . GLN A 1 85 ? 5.050 3.642 1.770 1.00 94.12 85 GLN A N 1
ATOM 660 C CA . GLN A 1 85 ? 6.198 4.395 2.275 1.00 94.12 85 GLN A CA 1
ATOM 661 C C . GLN A 1 85 ? 6.402 5.721 1.531 1.00 94.12 85 GLN A C 1
ATOM 663 O O . GLN A 1 85 ? 6.752 6.721 2.152 1.00 94.12 85 GLN A O 1
ATOM 668 N N . TRP A 1 86 ? 6.164 5.744 0.220 1.00 92.75 86 TRP A N 1
ATOM 669 C CA . TRP A 1 86 ? 6.261 6.946 -0.605 1.00 92.75 86 TRP A CA 1
ATOM 670 C C . TRP A 1 86 ? 5.294 8.051 -0.153 1.00 92.75 86 TRP A C 1
ATOM 672 O O . TRP A 1 86 ? 5.624 9.233 -0.260 1.00 92.75 86 TRP A O 1
ATOM 682 N N . ALA A 1 87 ? 4.156 7.682 0.446 1.00 91.50 87 ALA A N 1
ATOM 683 C CA . ALA A 1 87 ? 3.200 8.622 1.032 1.00 91.50 87 ALA A CA 1
ATOM 684 C C . ALA A 1 87 ? 3.740 9.397 2.252 1.00 91.50 87 ALA A C 1
ATOM 686 O O . ALA A 1 87 ? 3.089 10.342 2.685 1.00 91.50 87 ALA A O 1
ATOM 687 N N . ALA A 1 88 ? 4.888 8.994 2.815 1.00 87.38 88 ALA A N 1
ATOM 688 C CA . ALA A 1 88 ? 5.573 9.696 3.907 1.00 87.38 88 ALA A CA 1
ATOM 689 C C . ALA A 1 88 ? 6.517 10.816 3.432 1.00 87.38 88 ALA A C 1
ATOM 691 O O . ALA A 1 88 ? 7.135 11.478 4.260 1.00 87.38 88 ALA A O 1
ATOM 692 N N . ASN A 1 89 ? 6.747 10.942 2.121 1.00 73.00 89 ASN A N 1
ATOM 693 C CA . ASN A 1 89 ? 7.707 11.901 1.582 1.00 73.00 89 ASN A CA 1
ATOM 694 C C . ASN A 1 89 ? 7.035 13.271 1.415 1.00 73.00 89 ASN A C 1
ATOM 696 O O . ASN A 1 89 ? 6.310 13.489 0.444 1.00 73.00 89 ASN A O 1
ATOM 700 N N . ASP A 1 90 ? 7.329 14.172 2.350 1.00 63.75 90 ASP A N 1
ATOM 701 C CA . ASP A 1 90 ? 6.686 15.486 2.497 1.00 63.75 90 ASP A CA 1
ATOM 702 C C . ASP A 1 90 ? 7.216 16.561 1.525 1.00 63.75 90 ASP A C 1
ATOM 704 O O . ASP A 1 90 ? 6.629 17.639 1.422 1.00 63.75 90 ASP A O 1
ATOM 708 N N . ASP A 1 91 ? 8.303 16.284 0.792 1.00 62.38 91 ASP A N 1
ATOM 709 C CA . ASP A 1 91 ? 8.992 17.265 -0.069 1.00 62.38 91 ASP A CA 1
ATOM 710 C C . ASP A 1 91 ? 8.106 17.832 -1.200 1.00 62.38 91 ASP A C 1
ATOM 712 O O . ASP A 1 91 ? 8.391 18.903 -1.734 1.00 62.38 91 ASP A O 1
ATOM 716 N N . GLU A 1 92 ? 7.012 17.147 -1.552 1.00 59.78 92 GLU A N 1
ATOM 717 C CA . GLU A 1 92 ? 6.059 17.569 -2.591 1.00 59.78 92 GLU A CA 1
ATOM 718 C C . GLU A 1 92 ? 4.626 17.806 -2.064 1.00 59.78 92 GLU A C 1
ATOM 720 O O . GLU A 1 92 ? 3.704 17.993 -2.857 1.00 59.78 92 GLU A O 1
ATOM 725 N N . GLY A 1 93 ? 4.423 17.853 -0.740 1.00 71.62 93 GLY A N 1
ATOM 726 C CA . GLY A 1 93 ? 3.117 18.110 -0.116 1.00 71.62 93 GLY A CA 1
ATOM 727 C C . GLY A 1 93 ? 2.309 16.856 0.247 1.00 71.62 93 GLY A C 1
ATOM 728 O O . GLY A 1 93 ? 2.832 15.745 0.289 1.00 71.62 93 GLY A O 1
ATOM 729 N N . ASP A 1 94 ? 1.021 17.046 0.564 1.00 82.81 94 ASP A N 1
ATOM 730 C CA . ASP A 1 94 ? 0.112 15.959 0.958 1.00 82.81 94 ASP A CA 1
ATOM 731 C C . ASP A 1 94 ? -0.181 15.026 -0.228 1.00 82.81 94 ASP A C 1
ATOM 733 O O . ASP A 1 94 ? -0.954 15.367 -1.119 1.00 82.81 94 ASP A O 1
ATOM 737 N N . ARG A 1 95 ? 0.423 13.833 -0.203 1.00 87.69 95 ARG A N 1
ATOM 738 C CA . ARG A 1 95 ? 0.289 12.780 -1.227 1.00 87.69 95 ARG A CA 1
ATOM 739 C C . ARG A 1 95 ? -0.779 11.732 -0.907 1.00 87.69 95 ARG A C 1
ATOM 741 O O . ARG A 1 95 ? -0.749 10.618 -1.438 1.00 87.69 95 ARG A O 1
ATOM 748 N N . THR A 1 96 ? -1.693 12.025 0.021 1.00 92.25 96 THR A N 1
ATOM 749 C CA . THR A 1 96 ? -2.707 11.060 0.473 1.00 92.25 96 THR A CA 1
ATOM 750 C C . THR A 1 96 ? -3.533 10.511 -0.687 1.00 92.25 96 THR A C 1
ATOM 752 O O . THR A 1 96 ? -3.741 9.299 -0.775 1.00 92.25 96 THR A O 1
ATOM 755 N N . ALA A 1 97 ? -4.005 11.387 -1.576 1.00 93.56 97 ALA A N 1
ATOM 756 C CA . ALA A 1 97 ? -4.874 10.998 -2.680 1.00 93.56 97 ALA A CA 1
ATOM 757 C C . ALA A 1 97 ? -4.126 10.117 -3.691 1.00 93.56 97 ALA A C 1
ATOM 759 O O . ALA A 1 97 ? -4.609 9.053 -4.069 1.00 93.56 97 ALA A O 1
ATOM 760 N N . GLU A 1 98 ? -2.912 10.513 -4.056 1.00 94.31 98 GLU A N 1
ATOM 761 C CA . GLU A 1 98 ? -2.044 9.817 -5.000 1.00 94.31 98 GLU A CA 1
ATOM 762 C C . GLU A 1 98 ? -1.637 8.436 -4.478 1.00 94.31 98 GLU A C 1
ATOM 764 O O . GLU A 1 98 ? -1.665 7.450 -5.218 1.00 94.31 98 GLU A O 1
ATOM 769 N N . ALA A 1 99 ? -1.302 8.336 -3.190 1.00 95.38 99 ALA A N 1
ATOM 770 C CA . ALA A 1 99 ? -0.972 7.064 -2.564 1.00 95.38 99 ALA A CA 1
ATOM 771 C C . ALA A 1 99 ? -2.180 6.114 -2.551 1.00 95.38 99 ALA A C 1
ATOM 773 O O . ALA A 1 99 ? -2.041 4.933 -2.877 1.00 95.38 99 ALA A O 1
ATOM 774 N N . ILE A 1 100 ? -3.377 6.617 -2.224 1.00 97.12 100 ILE A N 1
ATOM 775 C CA . ILE A 1 100 ? -4.618 5.829 -2.264 1.00 97.12 100 ILE A CA 1
ATOM 776 C C . ILE A 1 100 ? -4.912 5.355 -3.690 1.00 97.12 100 ILE A C 1
ATOM 778 O O . ILE A 1 100 ? -5.206 4.174 -3.882 1.00 97.12 100 ILE A O 1
ATOM 782 N N . ASP A 1 101 ? -4.780 6.235 -4.681 1.00 97.19 101 ASP A N 1
ATOM 783 C CA . ASP A 1 101 ? -4.945 5.923 -6.102 1.00 97.19 101 ASP A CA 1
ATOM 784 C C . ASP A 1 101 ? -4.022 4.780 -6.551 1.00 97.19 101 ASP A C 1
ATOM 786 O O . ASP A 1 101 ? -4.445 3.855 -7.250 1.00 97.19 101 ASP A O 1
ATOM 790 N N . LEU A 1 102 ? -2.753 4.818 -6.142 1.00 97.62 102 LEU A N 1
ATOM 791 C CA . LEU A 1 102 ? -1.775 3.778 -6.461 1.00 97.62 102 LEU A CA 1
ATOM 792 C C . LEU A 1 102 ? -2.075 2.457 -5.745 1.00 97.62 102 LEU A C 1
ATOM 794 O O . LEU A 1 102 ? -1.990 1.389 -6.357 1.00 97.62 102 LEU A O 1
ATOM 798 N N . VAL A 1 103 ? -2.481 2.510 -4.472 1.00 97.81 103 VAL A N 1
ATOM 799 C CA . VAL A 1 103 ? -2.931 1.321 -3.734 1.00 97.81 103 VAL A CA 1
ATOM 800 C C . VAL A 1 103 ? -4.150 0.701 -4.421 1.00 97.81 103 VAL A C 1
ATOM 802 O O . VAL A 1 103 ? -4.181 -0.510 -4.631 1.00 97.81 103 VAL A O 1
ATOM 805 N N . GLN A 1 104 ? -5.137 1.508 -4.819 1.00 97.50 104 GLN A N 1
ATOM 806 C CA . GLN A 1 104 ? -6.312 1.054 -5.570 1.00 97.50 104 GLN A CA 1
ATOM 807 C C . GLN A 1 104 ? -5.926 0.402 -6.893 1.00 97.50 104 GLN A C 1
ATOM 809 O O . GLN A 1 104 ? -6.423 -0.679 -7.223 1.00 97.50 104 GLN A O 1
ATOM 814 N N . LEU A 1 105 ? -5.016 1.030 -7.635 1.00 97.06 105 LEU A N 1
ATOM 815 C CA . LEU A 1 105 ? -4.533 0.510 -8.904 1.00 97.06 105 LEU A CA 1
ATOM 816 C C . LEU A 1 105 ? -3.907 -0.881 -8.733 1.00 97.06 105 LEU A C 1
ATOM 818 O O . LEU A 1 105 ? -4.310 -1.815 -9.427 1.00 97.06 105 LEU A O 1
ATOM 822 N N . LEU A 1 106 ? -2.998 -1.055 -7.773 1.00 96.81 106 LEU A N 1
ATOM 823 C CA . LEU A 1 106 ? -2.348 -2.344 -7.517 1.00 96.81 106 LEU A CA 1
ATOM 824 C C . LEU A 1 106 ? -3.342 -3.402 -7.009 1.00 96.81 106 LEU A C 1
ATOM 826 O O . LEU A 1 106 ? -3.363 -4.529 -7.512 1.00 96.81 106 LEU A O 1
ATOM 830 N N . VAL A 1 107 ? -4.208 -3.049 -6.054 1.00 96.12 107 VAL A N 1
ATOM 831 C CA . VAL A 1 107 ? -5.207 -3.975 -5.488 1.00 96.12 107 VAL A CA 1
ATOM 832 C C . VAL A 1 107 ? -6.231 -4.410 -6.543 1.00 96.12 107 VAL A C 1
ATOM 834 O O . VAL A 1 107 ? -6.574 -5.592 -6.606 1.00 96.12 107 VAL A O 1
ATOM 837 N N . SER A 1 108 ? -6.672 -3.508 -7.428 1.00 94.56 108 SER A N 1
ATOM 838 C CA . SER A 1 108 ? -7.583 -3.849 -8.538 1.00 94.56 108 SER A CA 1
ATOM 839 C C . SER A 1 108 ? -6.964 -4.836 -9.536 1.00 94.56 108 SER A C 1
ATOM 841 O O . SER A 1 108 ? -7.678 -5.641 -10.135 1.00 94.56 108 SER A O 1
ATOM 843 N N . HIS A 1 109 ? -5.631 -4.863 -9.631 1.00 94.06 109 HIS A N 1
ATOM 844 C CA . HIS A 1 109 ? -4.868 -5.840 -10.410 1.00 94.06 109 HIS A CA 1
ATOM 845 C C . HIS A 1 109 ? -4.442 -7.067 -9.588 1.00 94.06 109 HIS A C 1
ATOM 847 O O . HIS A 1 109 ? -3.594 -7.848 -10.013 1.00 94.06 109 HIS A O 1
ATOM 853 N N . ARG A 1 110 ? -5.106 -7.307 -8.448 1.00 91.50 110 ARG A N 1
ATOM 854 C CA . ARG A 1 110 ? -4.920 -8.466 -7.561 1.00 91.50 110 ARG A CA 1
ATOM 855 C C . ARG A 1 110 ? -3.601 -8.478 -6.781 1.00 91.50 110 ARG A C 1
ATOM 857 O O . ARG A 1 110 ? -3.207 -9.540 -6.298 1.00 91.50 110 ARG A O 1
ATOM 864 N N . ALA A 1 111 ? -2.944 -7.331 -6.594 1.00 95.75 111 ALA A N 1
ATOM 865 C CA . ALA A 1 111 ? -1.911 -7.225 -5.566 1.00 95.75 111 ALA A CA 1
ATOM 866 C C . ALA A 1 111 ? -2.547 -7.439 -4.186 1.00 95.75 111 ALA A C 1
ATOM 868 O O . ALA A 1 111 ? -3.565 -6.831 -3.842 1.00 95.75 111 ALA A O 1
ATOM 869 N N . LYS A 1 112 ? -1.967 -8.338 -3.390 1.00 96.00 112 LYS A N 1
ATOM 870 C CA . LYS A 1 112 ? -2.528 -8.704 -2.090 1.00 96.00 112 LYS A CA 1
ATOM 871 C C . LYS A 1 112 ? -2.112 -7.695 -1.025 1.00 96.00 112 LYS A C 1
ATOM 873 O O . LYS A 1 112 ? -0.956 -7.665 -0.617 1.00 96.00 112 LYS A O 1
ATOM 878 N N . ILE A 1 113 ? -3.080 -6.948 -0.507 1.00 96.94 113 ILE A N 1
ATOM 879 C CA . ILE A 1 113 ? -2.887 -6.128 0.686 1.00 96.94 113 ILE A CA 1
ATOM 880 C C . ILE A 1 113 ? -3.234 -6.919 1.953 1.00 96.94 113 ILE A C 1
ATOM 882 O O . ILE A 1 113 ? -4.203 -7.677 1.995 1.00 96.94 113 ILE A O 1
ATOM 886 N N . THR A 1 114 ? -2.411 -6.774 2.988 1.00 96.50 114 THR A N 1
ATOM 887 C CA . THR A 1 114 ? -2.522 -7.502 4.264 1.00 96.50 114 THR A CA 1
ATOM 888 C C . THR A 1 114 ? -2.264 -6.576 5.445 1.00 96.50 114 THR A C 1
ATOM 890 O O . THR A 1 114 ? -1.749 -5.469 5.286 1.00 96.50 114 THR A O 1
ATOM 893 N N . ASN A 1 115 ? -2.563 -7.059 6.651 1.00 97.12 115 ASN A N 1
ATOM 894 C CA . ASN A 1 115 ? -2.306 -6.350 7.904 1.00 97.12 115 ASN A CA 1
ATOM 895 C C . ASN A 1 115 ? -0.832 -5.954 8.112 1.00 97.12 115 ASN A C 1
ATOM 897 O O . ASN A 1 115 ? -0.572 -5.016 8.861 1.00 97.12 115 ASN A O 1
ATOM 901 N N . ASP A 1 116 ? 0.113 -6.595 7.421 1.00 95.69 116 ASP A N 1
ATOM 902 C CA . ASP A 1 116 ? 1.548 -6.280 7.499 1.00 95.69 116 ASP A CA 1
ATOM 903 C C . ASP A 1 116 ? 1.896 -4.922 6.872 1.00 95.69 116 ASP A C 1
ATOM 905 O O . ASP A 1 116 ? 2.954 -4.356 7.140 1.00 95.69 116 ASP A O 1
ATOM 909 N N . HIS A 1 117 ? 0.984 -4.362 6.074 1.00 96.94 117 HIS A N 1
ATOM 910 C CA . HIS A 1 117 ? 1.130 -3.042 5.465 1.00 96.94 117 HIS A CA 1
ATOM 911 C C . HIS A 1 117 ? 0.725 -1.908 6.420 1.00 96.94 117 HIS A C 1
ATOM 913 O O . HIS A 1 117 ? 1.179 -0.775 6.263 1.00 96.94 117 HIS A O 1
ATOM 919 N N . LEU A 1 118 ? -0.111 -2.193 7.429 1.00 96.19 118 LEU A N 1
ATOM 920 C CA . LEU A 1 118 ? -0.604 -1.175 8.361 1.00 96.19 118 LEU A CA 1
ATOM 921 C C . LEU A 1 118 ? 0.502 -0.525 9.206 1.00 96.19 118 LEU A C 1
ATOM 923 O O . LEU A 1 118 ? 0.449 0.693 9.352 1.00 96.19 118 LEU A O 1
ATOM 927 N N . PRO A 1 119 ? 1.502 -1.249 9.753 1.00 94.94 119 PRO A N 1
ATOM 928 C CA . PRO A 1 119 ? 2.604 -0.618 10.475 1.00 94.94 119 PRO A CA 1
ATOM 929 C C . PRO A 1 119 ? 3.313 0.456 9.645 1.00 94.94 119 PRO A C 1
ATOM 931 O O . PRO A 1 119 ? 3.469 1.573 10.130 1.00 94.94 119 PRO A O 1
ATOM 934 N N . LYS A 1 120 ? 3.637 0.156 8.379 1.00 93.75 120 LYS A N 1
ATOM 935 C CA . LYS A 1 120 ? 4.250 1.119 7.451 1.00 93.75 120 LYS A CA 1
ATOM 936 C C . LYS A 1 120 ? 3.327 2.308 7.192 1.00 93.75 120 LYS A C 1
ATOM 938 O O . LYS A 1 120 ? 3.759 3.449 7.272 1.00 93.75 120 LYS A O 1
ATOM 943 N N . ALA A 1 121 ? 2.033 2.069 6.976 1.00 95.19 121 ALA A N 1
ATOM 944 C CA . ALA A 1 121 ? 1.072 3.156 6.794 1.00 95.19 121 ALA A CA 1
ATOM 945 C C . ALA A 1 121 ? 0.986 4.070 8.025 1.00 95.19 121 ALA A C 1
ATOM 947 O O . ALA A 1 121 ? 0.915 5.284 7.883 1.00 95.19 121 ALA A O 1
ATOM 948 N N . VAL A 1 122 ? 1.061 3.526 9.240 1.00 95.12 122 VAL A N 1
ATOM 949 C CA . VAL A 1 122 ? 1.097 4.345 10.461 1.00 95.12 122 VAL A CA 1
ATOM 950 C C . VAL A 1 122 ? 2.405 5.137 10.572 1.00 95.12 122 VAL A C 1
ATOM 952 O O . VAL A 1 122 ? 2.382 6.277 11.029 1.00 95.12 122 VAL A O 1
ATOM 955 N N . GLU A 1 123 ? 3.537 4.575 10.140 1.00 92.56 123 GLU A N 1
ATOM 956 C CA . GLU A 1 123 ? 4.831 5.277 10.119 1.00 92.56 123 GLU A CA 1
ATOM 957 C C . GLU A 1 123 ? 4.846 6.487 9.192 1.00 92.56 123 GLU A C 1
ATOM 959 O O . GLU A 1 123 ? 5.530 7.461 9.500 1.00 92.56 123 GLU A O 1
ATOM 964 N N . THR A 1 124 ? 4.059 6.456 8.116 1.00 92.44 124 THR A N 1
ATOM 965 C CA . THR A 1 124 ? 3.917 7.606 7.210 1.00 92.44 124 THR A CA 1
ATOM 966 C C . THR A 1 124 ? 3.255 8.803 7.883 1.00 92.44 124 THR A C 1
ATOM 968 O O . THR A 1 124 ? 3.291 9.899 7.345 1.00 92.44 124 THR A O 1
ATOM 971 N N . LYS A 1 125 ? 2.610 8.595 9.044 1.00 92.19 125 LYS A N 1
ATOM 972 C CA . LYS A 1 125 ? 1.771 9.582 9.744 1.00 92.19 125 LYS A CA 1
ATOM 973 C C . LYS A 1 125 ? 0.640 10.148 8.876 1.00 92.19 125 LYS A C 1
ATOM 975 O O . LYS A 1 125 ? -0.031 11.096 9.273 1.00 92.19 125 LYS A O 1
ATOM 980 N N . ASN A 1 126 ? 0.365 9.514 7.739 1.00 92.38 126 ASN A N 1
ATOM 981 C CA . ASN A 1 126 ? -0.710 9.875 6.843 1.00 92.38 126 ASN A CA 1
ATOM 982 C C . ASN A 1 126 ? -2.026 9.267 7.352 1.00 92.38 126 ASN A C 1
ATOM 984 O O . ASN A 1 126 ? -2.338 8.093 7.122 1.00 92.38 126 ASN A O 1
ATOM 988 N N . MET A 1 127 ? -2.802 10.072 8.083 1.00 93.81 127 MET A N 1
ATOM 989 C CA . MET A 1 127 ? -4.089 9.653 8.641 1.00 93.81 127 MET A CA 1
ATOM 990 C C . MET A 1 127 ? -5.045 9.159 7.548 1.00 93.81 127 MET A C 1
ATOM 992 O O . MET A 1 127 ? -5.654 8.103 7.713 1.00 93.81 127 MET A O 1
ATOM 996 N N . GLY A 1 128 ? -5.174 9.888 6.435 1.00 94.94 128 GLY A N 1
ATOM 997 C CA . GLY A 1 128 ? -6.116 9.548 5.367 1.00 94.94 128 GLY A CA 1
ATOM 998 C C . GLY A 1 128 ? -5.814 8.191 4.730 1.00 94.94 128 GLY A C 1
ATOM 999 O O . GLY A 1 128 ? -6.724 7.382 4.535 1.00 94.94 128 GLY A O 1
ATOM 1000 N N . LEU A 1 129 ? -4.533 7.881 4.515 1.00 96.12 129 LEU A N 1
ATOM 1001 C CA . LEU A 1 129 ? -4.103 6.572 4.031 1.00 96.12 129 LEU A CA 1
ATOM 1002 C C . LEU A 1 129 ? -4.460 5.460 5.028 1.00 96.12 129 LEU A C 1
ATOM 1004 O O . LEU A 1 129 ? -5.060 4.457 4.643 1.00 96.12 129 LEU A O 1
ATOM 1008 N N . VAL A 1 130 ? -4.166 5.636 6.321 1.00 97.06 130 VAL A N 1
ATOM 1009 C CA . VAL A 1 130 ? -4.517 4.644 7.358 1.00 97.06 130 VAL A CA 1
ATOM 1010 C C . VAL A 1 130 ? -6.032 4.425 7.435 1.00 97.06 130 VAL A C 1
ATOM 1012 O O . VAL A 1 130 ? -6.496 3.283 7.523 1.00 97.06 130 VAL A O 1
ATOM 1015 N N . GLN A 1 131 ? -6.810 5.507 7.365 1.00 97.12 131 GLN A N 1
ATOM 1016 C CA . GLN A 1 131 ? -8.268 5.453 7.338 1.00 97.12 131 GLN A CA 1
ATOM 1017 C C . GLN A 1 131 ? -8.774 4.666 6.132 1.00 97.12 131 GLN A C 1
ATOM 1019 O O . GLN A 1 131 ? -9.623 3.792 6.297 1.00 97.12 131 GLN A O 1
ATOM 1024 N N . TYR A 1 132 ? -8.232 4.928 4.942 1.00 97.75 132 TYR A N 1
ATOM 1025 C CA . TYR A 1 132 ? -8.587 4.216 3.720 1.00 97.75 132 TYR A CA 1
ATOM 1026 C C . TYR A 1 132 ? -8.316 2.708 3.841 1.00 97.75 132 TYR A C 1
ATOM 1028 O O . TYR A 1 132 ? -9.212 1.890 3.617 1.00 97.75 132 TYR A O 1
ATOM 1036 N N . LEU A 1 133 ? -7.114 2.337 4.288 1.00 97.81 133 LEU A N 1
ATOM 1037 C CA . LEU A 1 133 ? -6.710 0.944 4.480 1.00 97.81 133 LEU A CA 1
ATOM 1038 C C . LEU A 1 133 ? -7.660 0.183 5.425 1.00 97.81 133 LEU A C 1
ATOM 1040 O O . LEU A 1 133 ? -8.073 -0.942 5.145 1.00 97.81 133 LEU A O 1
ATOM 1044 N N . ILE A 1 134 ? -8.068 0.793 6.534 1.00 97.56 134 ILE A N 1
ATOM 1045 C CA . ILE A 1 134 ? -8.955 0.135 7.502 1.00 97.56 134 ILE A CA 1
ATOM 1046 C C . ILE A 1 134 ? -10.418 0.167 7.055 1.00 97.56 134 ILE A C 1
ATOM 1048 O O . ILE A 1 134 ? -11.100 -0.856 7.093 1.00 97.56 134 ILE A O 1
ATOM 1052 N N . ALA A 1 135 ? -10.925 1.339 6.677 1.00 95.69 135 ALA A N 1
ATOM 1053 C CA . ALA A 1 135 ? -12.350 1.543 6.452 1.00 95.69 135 ALA A CA 1
ATOM 1054 C C . ALA A 1 135 ? -12.823 1.003 5.099 1.00 95.69 135 ALA A C 1
ATOM 1056 O O . ALA A 1 135 ? -13.948 0.513 5.021 1.00 95.69 135 ALA A O 1
ATOM 1057 N N . GLN A 1 136 ? -11.983 1.081 4.061 1.00 95.75 136 GLN A N 1
ATOM 1058 C CA . GLN A 1 136 ? -12.333 0.646 2.704 1.00 95.75 136 GLN A CA 1
ATOM 1059 C C . GLN A 1 136 ? -11.780 -0.740 2.382 1.00 95.75 136 GLN A C 1
ATOM 1061 O O . GLN A 1 136 ? -12.484 -1.553 1.789 1.00 95.75 136 GLN A O 1
ATOM 1066 N N . LEU A 1 137 ? -10.544 -1.039 2.798 1.00 95.62 137 LEU A N 1
ATOM 1067 C CA . LEU A 1 137 ? -9.910 -2.335 2.512 1.00 95.62 137 LEU A CA 1
ATOM 1068 C C . LEU A 1 137 ? -10.065 -3.360 3.646 1.00 95.62 137 LEU A C 1
ATOM 1070 O O . LEU A 1 137 ? -9.614 -4.496 3.514 1.00 95.62 137 LEU A O 1
ATOM 1074 N N . GLY A 1 138 ? -10.737 -2.991 4.741 1.00 95.50 138 GLY A N 1
ATOM 1075 C CA . GLY A 1 138 ? -11.135 -3.923 5.799 1.00 95.50 138 GLY A CA 1
ATOM 1076 C C . GLY A 1 138 ? -9.979 -4.465 6.641 1.00 95.50 138 GLY A C 1
ATOM 1077 O O . GLY A 1 138 ? -10.122 -5.515 7.269 1.00 95.50 138 GLY A O 1
ATOM 1078 N N . LEU A 1 139 ? -8.835 -3.776 6.655 1.00 97.06 139 LEU A N 1
ATOM 1079 C CA . LEU A 1 139 ? -7.672 -4.171 7.449 1.00 97.06 139 LEU A CA 1
ATOM 1080 C C . LEU A 1 139 ? -7.957 -4.049 8.961 1.00 97.06 139 LEU A C 1
ATOM 1082 O O . LEU A 1 139 ? -8.749 -3.215 9.411 1.00 97.06 139 LEU A O 1
ATOM 1086 N N . ASP A 1 140 ? -7.315 -4.893 9.774 1.00 96.25 140 ASP A N 1
ATOM 1087 C CA . ASP A 1 140 ? -7.586 -4.974 11.213 1.00 96.25 140 ASP A CA 1
ATOM 1088 C C . ASP A 1 140 ? -7.023 -3.759 11.963 1.00 96.25 140 ASP A C 1
ATOM 1090 O O . ASP A 1 140 ? -5.828 -3.660 12.254 1.00 96.25 140 ASP A O 1
ATOM 1094 N N . VAL A 1 141 ? -7.926 -2.868 12.379 1.00 96.88 141 VAL A N 1
ATOM 1095 C CA . VAL A 1 141 ? -7.634 -1.689 13.213 1.00 96.88 141 VAL A CA 1
ATOM 1096 C C . VAL A 1 141 ? -6.838 -2.014 14.487 1.00 96.88 141 VAL A C 1
ATOM 1098 O O . VAL A 1 141 ? -6.125 -1.163 15.021 1.00 96.88 141 VAL A O 1
ATOM 1101 N N . SER A 1 142 ? -6.912 -3.247 14.998 1.00 96.06 142 SER A N 1
ATOM 1102 C CA . SER A 1 142 ? -6.160 -3.664 16.185 1.00 96.06 142 SER A CA 1
ATOM 1103 C C . SER A 1 142 ? -4.644 -3.644 15.965 1.00 96.06 142 SER A C 1
ATOM 1105 O O . SER A 1 142 ? -3.909 -3.523 16.945 1.00 96.06 142 SER A O 1
ATOM 1107 N N . VAL A 1 143 ? -4.172 -3.720 14.717 1.00 95.88 143 VAL A N 1
ATOM 1108 C CA . VAL A 1 143 ? -2.751 -3.576 14.365 1.00 95.88 143 VAL A CA 1
ATOM 1109 C C . VAL A 1 143 ? -2.271 -2.156 14.661 1.00 95.88 143 VAL A C 1
ATOM 1111 O O . VAL A 1 143 ? -1.267 -1.983 15.349 1.00 95.88 143 VAL A O 1
ATOM 1114 N N . VAL A 1 144 ? -3.044 -1.141 14.261 1.00 95.50 144 VAL A N 1
ATOM 1115 C CA . VAL A 1 144 ? -2.745 0.275 14.543 1.00 95.50 144 VAL A CA 1
ATOM 1116 C C . VAL A 1 144 ? -2.706 0.541 16.046 1.00 95.50 144 VAL A C 1
ATOM 1118 O O . VAL A 1 144 ? -1.794 1.188 16.550 1.00 95.50 144 VAL A O 1
ATOM 1121 N N . LEU A 1 145 ? -3.648 -0.029 16.802 1.00 94.94 145 LEU A N 1
ATOM 1122 C CA . LEU A 1 145 ? -3.698 0.138 18.259 1.00 94.94 145 LEU A CA 1
ATOM 1123 C C . LEU A 1 145 ? -2.479 -0.452 18.989 1.00 94.94 145 LEU A C 1
ATOM 1125 O O . LEU A 1 145 ? -2.120 0.025 20.070 1.00 94.94 145 LEU A O 1
ATOM 1129 N N . LYS A 1 146 ? -1.850 -1.490 18.423 1.00 93.56 146 LYS A N 1
ATOM 1130 C CA . LYS A 1 146 ? -0.622 -2.098 18.958 1.00 93.56 146 LYS A CA 1
ATOM 1131 C C . LYS A 1 146 ? 0.631 -1.295 18.596 1.00 93.56 146 LYS A C 1
ATOM 1133 O O . LYS A 1 146 ? 1.643 -1.431 19.279 1.00 93.56 146 LYS A O 1
ATOM 1138 N N . TYR A 1 147 ? 0.563 -0.442 17.577 1.00 89.88 147 TYR A N 1
ATOM 1139 C CA . TYR A 1 147 ? 1.707 0.294 17.057 1.00 89.88 147 TYR A CA 1
ATOM 1140 C C . TYR A 1 147 ? 1.990 1.566 17.864 1.00 89.88 147 TYR A C 1
ATOM 1142 O O . TYR A 1 147 ? 1.364 2.601 17.666 1.00 89.88 147 TYR A O 1
ATOM 1150 N N . ARG A 1 148 ? 2.915 1.501 18.829 1.00 87.75 148 ARG A N 1
ATOM 1151 C CA . ARG A 1 148 ? 3.214 2.617 19.745 1.00 87.75 148 ARG A CA 1
ATOM 1152 C C . ARG A 1 148 ? 4.478 3.366 19.325 1.00 87.75 148 ARG A C 1
ATOM 1154 O O . ARG A 1 148 ? 5.523 3.175 19.940 1.00 87.75 148 ARG A O 1
ATOM 1161 N N . ARG A 1 149 ? 4.383 4.220 18.303 1.00 88.38 149 ARG A N 1
ATOM 1162 C CA . ARG A 1 149 ? 5.475 5.134 17.925 1.00 88.38 149 ARG A CA 1
ATOM 1163 C C . ARG A 1 149 ? 5.135 6.600 18.217 1.00 88.38 149 ARG A C 1
ATOM 1165 O O . ARG A 1 149 ? 3.966 6.961 18.091 1.00 88.38 149 ARG A O 1
ATOM 1172 N N . PRO A 1 150 ? 6.118 7.437 18.594 1.00 89.94 150 PRO A N 1
ATOM 1173 C CA . PRO A 1 150 ? 5.896 8.871 18.763 1.00 89.94 150 PRO A CA 1
ATOM 1174 C C . PRO A 1 150 ? 5.363 9.526 17.482 1.00 89.94 150 PRO A C 1
ATOM 1176 O O . PRO A 1 150 ? 5.810 9.190 16.383 1.00 89.94 150 PRO A O 1
ATOM 1179 N N . GLY A 1 151 ? 4.433 10.470 17.621 1.00 88.69 151 GLY A N 1
ATOM 1180 C CA . GLY A 1 151 ? 3.826 11.186 16.496 1.00 88.69 151 GLY A CA 1
ATOM 1181 C C . GLY A 1 151 ? 2.715 10.405 15.791 1.00 88.69 151 GLY A C 1
ATOM 1182 O O . GLY A 1 151 ? 2.366 10.736 14.666 1.00 88.69 151 GLY A O 1
ATOM 1183 N N . THR A 1 152 ? 2.185 9.354 16.424 1.00 92.75 152 THR A N 1
ATOM 1184 C CA . THR A 1 152 ? 1.073 8.528 15.903 1.00 92.75 152 THR A CA 1
ATOM 1185 C C . THR A 1 152 ? -0.126 8.511 16.859 1.00 92.75 152 THR A C 1
ATOM 1187 O O . THR A 1 152 ? -1.037 7.691 16.737 1.00 92.75 152 THR A O 1
ATOM 1190 N N . GLU A 1 153 ? -0.118 9.381 17.871 1.00 95.06 153 GLU A N 1
ATOM 1191 C CA . GLU A 1 153 ? -1.131 9.473 18.927 1.00 95.06 153 GLU A CA 1
ATOM 1192 C C . GLU A 1 153 ? -2.525 9.699 18.346 1.00 95.06 153 GLU A C 1
ATOM 1194 O O . GLU A 1 153 ? -3.448 8.968 18.703 1.00 95.06 153 GLU A O 1
ATOM 1199 N N . GLU A 1 154 ? -2.641 10.636 17.406 1.00 94.69 154 GLU A N 1
ATOM 1200 C CA . GLU A 1 154 ? -3.900 10.983 16.749 1.00 94.69 154 GLU A CA 1
ATOM 1201 C C . GLU A 1 154 ? -4.458 9.800 15.945 1.00 94.69 154 GLU A C 1
ATOM 1203 O O . GLU A 1 154 ? -5.618 9.423 16.105 1.00 94.69 154 GLU A O 1
ATOM 1208 N N . ILE A 1 155 ? -3.610 9.123 15.160 1.00 95.69 155 ILE A N 1
ATOM 1209 C CA . ILE A 1 155 ? -3.981 7.913 14.404 1.00 95.69 155 ILE A CA 1
ATOM 1210 C C . ILE A 1 155 ? -4.498 6.823 15.349 1.00 95.69 155 ILE A C 1
ATOM 1212 O O . ILE A 1 155 ? -5.496 6.152 15.069 1.00 95.69 155 ILE A O 1
ATOM 1216 N N . ARG A 1 156 ? -3.851 6.649 16.506 1.00 96.31 156 ARG A N 1
ATOM 1217 C CA . ARG A 1 156 ? -4.290 5.682 17.519 1.00 96.31 156 ARG A CA 1
ATOM 1218 C C . ARG A 1 156 ? -5.591 6.091 18.194 1.00 96.31 156 ARG A C 1
ATOM 1220 O O . ARG A 1 156 ? -6.394 5.215 18.508 1.00 96.31 156 ARG A O 1
ATOM 1227 N N . GLU A 1 157 ? -5.795 7.373 18.462 1.00 96.69 157 GLU A N 1
ATOM 1228 C CA . GLU A 1 157 ? -7.044 7.886 19.020 1.00 96.69 157 GLU A CA 1
ATOM 1229 C C . GLU A 1 157 ? -8.206 7.658 18.056 1.00 96.69 157 GLU A C 1
ATOM 1231 O O . GLU A 1 157 ? -9.183 7.005 18.433 1.00 96.69 157 GLU A O 1
ATOM 1236 N N . TRP A 1 158 ? -8.033 8.038 16.789 1.00 97.19 158 TRP A N 1
ATOM 1237 C CA . TRP A 1 158 ? -8.982 7.722 15.729 1.00 97.19 158 TRP A CA 1
ATOM 1238 C C . TRP A 1 158 ? -9.270 6.214 15.657 1.00 97.19 158 TRP A C 1
ATOM 1240 O O . TRP A 1 158 ? -10.429 5.802 15.643 1.00 97.19 158 TRP A O 1
ATOM 1250 N N . ALA A 1 159 ? -8.240 5.363 15.705 1.00 96.56 159 ALA A N 1
ATOM 1251 C CA . ALA A 1 159 ? -8.403 3.909 15.660 1.00 96.56 159 ALA A CA 1
ATOM 1252 C C . ALA A 1 159 ? -9.222 3.357 16.847 1.00 96.56 159 ALA A C 1
ATOM 1254 O O . ALA A 1 159 ? -9.969 2.382 16.690 1.00 96.56 159 ALA A O 1
ATOM 1255 N N . ARG A 1 160 ? -9.124 3.965 18.043 1.00 97.12 160 ARG A N 1
ATOM 1256 C CA . ARG A 1 160 ? -9.954 3.589 19.205 1.00 97.12 160 ARG A CA 1
ATOM 1257 C C . ARG A 1 160 ? -11.418 3.925 18.956 1.00 97.12 160 ARG A C 1
ATOM 1259 O O . ARG A 1 160 ? -12.276 3.078 19.215 1.00 97.12 160 ARG A O 1
ATOM 1266 N N . GLU A 1 161 ? -11.694 5.118 18.441 1.00 96.75 161 GLU A N 1
ATOM 1267 C CA . GLU A 1 161 ? -13.056 5.543 18.117 1.00 96.75 161 GLU A CA 1
ATOM 1268 C C . GLU A 1 161 ? -13.648 4.709 16.981 1.00 96.75 161 GLU A C 1
ATOM 1270 O O . GLU A 1 161 ? -14.749 4.170 17.119 1.00 96.75 161 GLU A O 1
ATOM 1275 N N . TRP A 1 162 ? -12.882 4.460 15.917 1.00 95.88 162 TRP A N 1
ATOM 1276 C CA . TRP A 1 162 ? -13.291 3.573 14.831 1.00 95.88 162 TRP A CA 1
ATOM 1277 C C . TRP A 1 162 ? -13.661 2.178 15.340 1.00 95.88 162 TRP A C 1
ATOM 1279 O O . TRP A 1 162 ? -14.711 1.641 14.987 1.00 95.88 162 TRP A O 1
ATOM 1289 N N . LYS A 1 163 ? -12.851 1.594 16.234 1.00 95.31 163 LYS A N 1
ATOM 1290 C CA . LYS A 1 163 ? -13.142 0.283 16.831 1.00 95.31 163 LYS A CA 1
ATOM 1291 C C . LYS A 1 163 ? -14.460 0.278 17.612 1.00 95.31 163 LYS A C 1
ATOM 1293 O O . LYS A 1 163 ? -15.199 -0.707 17.540 1.00 95.31 163 LYS A O 1
ATOM 1298 N N . LYS A 1 164 ? -14.776 1.355 18.343 1.00 95.38 164 LYS A N 1
ATOM 1299 C CA . LYS A 1 164 ? -16.062 1.505 19.048 1.00 95.38 164 LYS A CA 1
ATOM 1300 C C . LYS A 1 164 ? -17.223 1.600 18.055 1.00 95.38 164 LYS A C 1
ATOM 1302 O O . LYS A 1 164 ? -18.171 0.823 18.164 1.00 95.38 164 LYS A O 1
ATOM 1307 N N . VAL A 1 165 ? -17.121 2.488 17.065 1.00 93.00 165 VAL A N 1
ATOM 1308 C CA . VAL A 1 165 ? -18.153 2.709 16.039 1.00 93.00 165 VAL A CA 1
ATOM 1309 C C . VAL A 1 165 ? -18.410 1.437 15.233 1.00 93.00 165 VAL A C 1
ATOM 1311 O O . VAL A 1 165 ? -19.559 1.028 15.077 1.00 93.00 165 VAL A O 1
ATOM 1314 N N . ASN A 1 166 ? -17.361 0.755 14.772 1.00 91.44 166 ASN A N 1
ATOM 1315 C CA . ASN A 1 166 ? -17.501 -0.458 13.972 1.00 91.44 166 ASN A CA 1
ATOM 1316 C C . ASN A 1 166 ? -18.133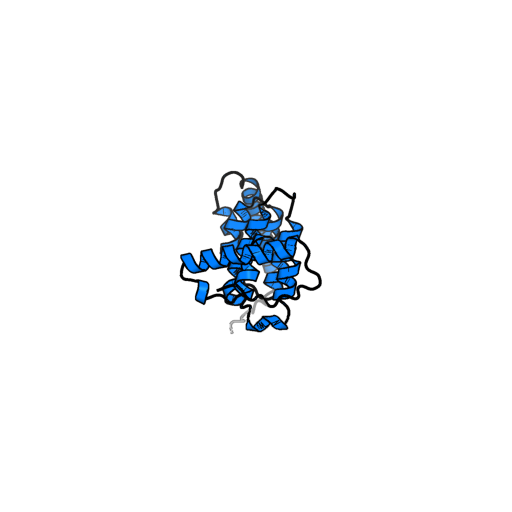 -1.607 14.777 1.00 91.44 166 ASN A C 1
ATOM 1318 O O . ASN A 1 166 ? -18.996 -2.325 14.276 1.00 91.44 166 ASN A O 1
ATOM 1322 N N . LYS A 1 167 ? -17.788 -1.734 16.067 1.00 92.75 167 LYS A N 1
ATOM 1323 C CA . LYS A 1 167 ? -18.441 -2.695 16.971 1.00 92.75 167 LYS A CA 1
ATOM 1324 C C . LYS A 1 167 ? -19.941 -2.422 17.105 1.00 92.75 167 LYS A C 1
ATOM 1326 O O . LYS A 1 167 ? -20.723 -3.370 17.152 1.00 92.75 167 LYS A O 1
ATOM 1331 N N . LEU A 1 168 ? -20.348 -1.154 17.179 1.00 93.56 168 LEU A N 1
ATOM 1332 C CA . LEU A 1 168 ? -21.763 -0.774 17.220 1.00 93.56 168 LEU A CA 1
ATOM 1333 C C . LEU A 1 168 ? -22.467 -1.079 15.892 1.00 93.56 168 LEU A C 1
ATOM 1335 O O . LEU A 1 168 ? -23.538 -1.679 15.919 1.00 93.56 168 LEU A O 1
ATOM 1339 N N . LYS A 1 169 ? -21.842 -0.763 14.749 1.00 89.25 169 LYS A N 1
ATOM 1340 C CA . LYS A 1 169 ? -22.368 -1.096 13.413 1.00 89.25 169 LYS A CA 1
ATOM 1341 C C . LYS A 1 169 ? -22.629 -2.598 13.266 1.00 89.25 169 LYS A C 1
ATOM 1343 O O . LYS A 1 169 ? -23.743 -2.986 12.940 1.00 89.25 169 LYS A O 1
ATOM 1348 N N . ILE A 1 170 ? -21.656 -3.448 13.608 1.00 88.38 170 ILE A N 1
ATOM 1349 C CA . ILE A 1 170 ? -21.800 -4.916 13.536 1.00 88.38 170 ILE A CA 1
ATOM 1350 C C . ILE A 1 170 ? -22.934 -5.423 14.447 1.00 88.38 170 ILE A C 1
ATOM 1352 O O . ILE A 1 170 ? -23.721 -6.291 14.058 1.00 88.38 170 ILE A O 1
ATOM 1356 N N . LYS A 1 171 ? -23.058 -4.877 15.665 1.00 90.81 171 LYS A N 1
ATOM 1357 C CA . LYS A 1 171 ? -24.158 -5.227 16.580 1.00 90.81 171 LYS A CA 1
ATOM 1358 C C . LYS A 1 171 ? -25.523 -4.822 16.027 1.00 90.81 171 LYS A C 1
ATOM 1360 O O . LYS A 1 171 ? -26.475 -5.587 16.158 1.00 90.81 171 LYS A O 1
ATOM 1365 N N . LEU A 1 172 ? -25.617 -3.646 15.412 1.00 89.19 172 LEU A N 1
ATOM 1366 C CA . LEU A 1 172 ? -26.856 -3.160 14.819 1.00 89.19 172 LEU A CA 1
ATOM 1367 C C . LEU A 1 172 ? -27.262 -4.026 13.621 1.00 89.19 172 LEU A C 1
ATOM 1369 O O . LEU A 1 172 ? -28.384 -4.523 13.592 1.00 89.19 172 LEU A O 1
ATOM 1373 N N . SER A 1 173 ? -26.334 -4.303 12.702 1.00 86.12 173 SER A N 1
ATOM 1374 C CA . SER A 1 173 ? -26.590 -5.162 11.540 1.00 86.12 173 SER A CA 1
ATOM 1375 C C . SER A 1 173 ? -27.014 -6.576 11.945 1.00 86.12 173 SER A C 1
ATOM 1377 O O . SER A 1 173 ? -27.948 -7.131 11.374 1.00 86.12 173 SER A O 1
ATOM 1379 N N . SER A 1 174 ? -26.380 -7.158 12.969 1.00 83.19 174 SER A N 1
ATOM 1380 C CA . SER A 1 174 ? -26.761 -8.493 13.460 1.00 83.19 174 SER A CA 1
ATOM 1381 C C . SER A 1 174 ? -28.093 -8.514 14.217 1.00 83.19 174 SER A C 1
ATOM 1383 O O . SER A 1 174 ? -28.746 -9.552 14.252 1.00 83.19 174 SER A O 1
ATOM 1385 N N . SER A 1 175 ? -28.521 -7.388 14.795 1.00 82.44 175 SER A N 1
ATOM 1386 C CA . SER A 1 175 ? -29.835 -7.268 15.440 1.00 82.44 175 SER A CA 1
ATOM 1387 C C . SER A 1 175 ? -30.962 -7.052 14.426 1.00 82.44 175 SER A C 1
ATOM 1389 O O . SER A 1 175 ? -32.058 -7.553 14.643 1.00 82.44 175 SER A O 1
ATOM 1391 N N . LEU A 1 176 ? -30.690 -6.359 13.315 1.00 73.94 176 LEU A N 1
ATOM 1392 C CA . LEU A 1 176 ? -31.644 -6.141 12.219 1.00 73.94 176 LEU A CA 1
ATOM 1393 C C . LEU A 1 176 ? -31.853 -7.392 11.350 1.00 73.94 176 LEU A C 1
ATOM 1395 O O . LEU A 1 176 ? -32.955 -7.615 10.868 1.00 73.94 176 LEU A O 1
ATOM 1399 N N . ASN A 1 177 ? -30.822 -8.229 11.192 1.00 67.62 177 ASN A N 1
ATOM 1400 C CA . ASN A 1 177 ? -30.891 -9.464 10.397 1.00 67.62 177 ASN A CA 1
ATOM 1401 C C . ASN A 1 177 ? -31.371 -10.695 11.186 1.00 67.62 177 ASN A C 1
ATOM 1403 O O . ASN A 1 177 ? -31.391 -11.801 10.646 1.00 67.62 177 ASN A O 1
ATOM 1407 N N . LYS A 1 178 ? -31.744 -10.543 12.462 1.00 59.62 178 LYS A N 1
ATOM 1408 C CA . LYS A 1 178 ? -32.477 -11.593 13.172 1.00 59.62 178 LYS A CA 1
ATOM 1409 C C . LYS A 1 178 ? -33.929 -11.554 12.709 1.00 59.62 178 LYS A C 1
ATOM 1411 O O . LYS A 1 178 ? -34.736 -10.820 13.273 1.00 59.62 178 LYS A O 1
ATOM 1416 N N . GLU A 1 179 ? -34.261 -12.361 11.702 1.00 59.38 179 GLU A N 1
ATOM 1417 C CA . GLU A 1 179 ? -35.654 -12.751 11.482 1.00 59.38 179 GLU A CA 1
ATOM 1418 C C . GLU A 1 179 ? -36.225 -13.311 12.796 1.00 59.38 179 GLU A C 1
ATOM 1420 O O . GLU A 1 179 ? -35.504 -13.996 13.537 1.00 59.38 179 GLU A O 1
ATOM 1425 N N . PRO A 1 180 ? -37.494 -13.020 13.128 1.00 54.56 180 PRO A N 1
ATOM 1426 C CA . PRO A 1 180 ? -38.127 -13.593 14.300 1.00 54.56 180 PRO A CA 1
ATOM 1427 C C . PRO A 1 180 ? -38.158 -15.108 14.115 1.00 54.56 180 PRO A C 1
ATOM 1429 O O . PRO A 1 180 ? -38.954 -15.640 13.345 1.00 54.56 180 PRO A O 1
ATOM 1432 N N . SER A 1 181 ? -37.269 -15.821 14.806 1.00 52.53 181 SER A N 1
ATOM 1433 C CA . SER A 1 181 ? -37.311 -17.274 14.845 1.00 52.53 181 SER A CA 1
ATOM 1434 C C . SER A 1 181 ? -38.680 -17.668 15.388 1.00 52.53 181 SER A C 1
ATOM 1436 O O . SER A 1 181 ? -38.970 -17.411 16.560 1.00 52.53 181 SER A O 1
ATOM 1438 N N . HIS A 1 182 ? -39.530 -18.247 14.536 1.00 48.84 182 HIS A N 1
ATOM 1439 C CA . HIS A 1 182 ? -40.785 -18.858 14.947 1.00 48.84 182 HIS A CA 1
ATOM 1440 C C . HIS A 1 182 ? -40.479 -19.806 16.109 1.00 48.84 182 HIS A C 1
ATOM 1442 O O . HIS A 1 182 ? -39.856 -20.854 15.932 1.00 48.84 182 HIS A O 1
ATOM 1448 N N . ASN A 1 183 ? -40.888 -19.411 17.315 1.00 45.50 183 ASN A N 1
ATOM 1449 C CA . ASN A 1 183 ? -40.894 -20.285 18.474 1.00 45.50 183 ASN A CA 1
ATOM 1450 C C . ASN A 1 183 ? -41.804 -21.465 18.128 1.00 45.50 183 ASN A C 1
ATOM 1452 O O . ASN A 1 183 ? -43.027 -21.354 18.178 1.00 45.50 183 ASN A O 1
ATOM 1456 N N . SER A 1 184 ? -41.202 -22.590 17.746 1.00 46.84 184 SER A N 1
ATOM 1457 C CA . SER A 1 184 ? -41.870 -23.883 17.678 1.00 46.84 184 SER A CA 1
ATOM 1458 C C . SER A 1 184 ? -42.326 -24.234 19.094 1.00 46.84 184 SER A C 1
ATOM 1460 O O . SER A 1 184 ? -41.580 -24.835 19.873 1.00 46.84 184 SER A O 1
ATOM 1462 N N . ILE A 1 185 ? -43.555 -23.852 19.435 1.00 50.69 185 ILE A N 1
ATOM 1463 C CA . ILE A 1 185 ? -44.278 -24.372 20.590 1.00 50.69 185 ILE A CA 1
ATOM 1464 C C . ILE A 1 185 ? -44.441 -25.875 20.337 1.00 50.69 185 ILE A C 1
ATOM 1466 O O . ILE A 1 185 ? -45.318 -26.307 19.594 1.00 50.69 185 ILE A O 1
ATOM 1470 N N . ARG A 1 186 ? -43.549 -26.690 20.912 1.00 45.16 186 ARG A N 1
ATOM 1471 C CA . ARG A 1 186 ? -43.736 -28.141 20.980 1.00 45.16 186 ARG A CA 1
ATOM 1472 C C . ARG A 1 186 ? -44.942 -28.399 21.880 1.00 45.16 186 ARG A C 1
ATOM 1474 O O . ARG A 1 186 ? -44.819 -28.328 23.102 1.00 45.16 186 ARG A O 1
ATOM 1481 N N . HIS A 1 187 ? -46.092 -28.712 21.288 1.00 44.69 187 HIS A N 1
ATOM 1482 C CA . HIS A 1 187 ? -47.151 -29.408 22.007 1.00 44.69 187 HIS A CA 1
ATOM 1483 C C . HIS A 1 187 ? -46.603 -30.767 22.454 1.00 44.69 187 HIS A C 1
ATOM 1485 O O . HIS A 1 187 ? -46.263 -31.614 21.630 1.00 44.69 187 HIS A O 1
ATOM 1491 N N . LYS A 1 188 ? -46.459 -30.940 23.772 1.00 44.97 188 LYS A N 1
ATOM 1492 C CA . LYS A 1 188 ? -46.341 -32.267 24.374 1.00 44.97 188 LYS A CA 1
ATOM 1493 C C . LYS A 1 188 ? -47.715 -32.930 24.258 1.00 44.97 188 LYS A C 1
ATOM 1495 O O . LYS A 1 188 ? -48.681 -32.375 24.779 1.00 44.97 188 LYS A O 1
ATOM 1500 N N . ILE A 1 189 ? -47.763 -34.047 23.536 1.00 52.62 189 ILE A N 1
ATOM 1501 C CA . ILE A 1 189 ? -48.834 -35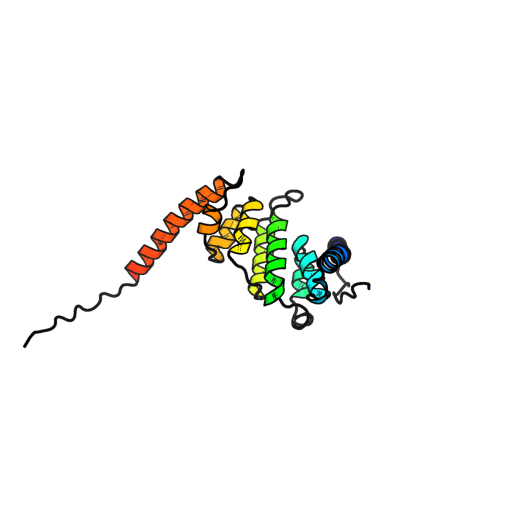.049 23.615 1.00 52.62 189 ILE A CA 1
ATOM 1502 C C . ILE A 1 189 ? -48.563 -35.900 24.854 1.00 52.62 189 ILE A C 1
ATOM 1504 O O . ILE A 1 189 ? -47.366 -36.203 25.081 1.00 52.62 189 ILE A O 1
#